Protein AF-A0A1Z9TL56-F1 (afdb_monomer_lite)

pLDDT: mean 87.27, std 11.27, range [50.28, 98.38]

Radius of gyration: 21.33 Å; chains: 1; bounding box: 56×50×54 Å

Structure (mmCIF, N/CA/C/O backbone):
data_AF-A0A1Z9TL56-F1
#
_entry.id   AF-A0A1Z9TL56-F1
#
loop_
_atom_site.group_PDB
_atom_site.id
_atom_site.type_symbol
_atom_site.label_atom_id
_atom_site.label_alt_id
_atom_site.label_comp_id
_atom_site.label_asym_id
_atom_site.label_entity_id
_atom_site.label_seq_id
_atom_site.pdbx_PDB_ins_code
_atom_site.Cartn_x
_atom_site.Cartn_y
_atom_site.Cartn_z
_atom_site.occupancy
_atom_site.B_iso_or_equiv
_atom_site.auth_seq_id
_atom_site.auth_comp_id
_atom_site.auth_asym_id
_atom_site.auth_atom_id
_atom_site.pdbx_PDB_model_num
ATOM 1 N N . MET A 1 1 ? 6.020 20.387 0.290 1.00 66.25 1 MET A N 1
ATOM 2 C CA . MET A 1 1 ? 5.384 20.433 1.620 1.00 66.25 1 MET A CA 1
ATOM 3 C C . MET A 1 1 ? 4.973 19.018 2.002 1.00 66.25 1 MET A C 1
ATOM 5 O O . MET A 1 1 ? 4.650 18.240 1.112 1.00 66.25 1 MET A O 1
ATOM 9 N N . GLU A 1 2 ? 5.083 18.668 3.275 1.00 82.44 2 GLU A N 1
ATOM 10 C CA . GLU A 1 2 ? 4.638 17.404 3.881 1.00 82.44 2 GLU A CA 1
ATOM 11 C C . GLU A 1 2 ? 3.718 17.779 5.049 1.00 82.44 2 GLU A C 1
ATOM 13 O O . GLU A 1 2 ? 3.742 18.939 5.458 1.00 82.44 2 GLU A O 1
ATOM 18 N N . LEU A 1 3 ? 2.952 16.824 5.588 1.00 83.31 3 LEU A N 1
ATOM 19 C CA . LEU A 1 3 ? 2.129 17.079 6.775 1.00 83.31 3 LEU A CA 1
ATOM 20 C C . LEU A 1 3 ? 2.963 17.669 7.920 1.00 83.31 3 LEU A C 1
ATOM 22 O O . LEU A 1 3 ? 4.001 17.093 8.264 1.00 83.31 3 LEU A O 1
ATOM 26 N N . GLU A 1 4 ? 2.470 18.747 8.529 1.00 82.25 4 GLU A N 1
ATOM 27 C CA . GLU A 1 4 ? 3.157 19.472 9.607 1.00 82.25 4 GLU A CA 1
ATOM 28 C C . GLU A 1 4 ? 3.378 18.582 10.836 1.00 82.25 4 GLU A C 1
ATOM 30 O O . GLU A 1 4 ? 4.496 18.453 11.335 1.00 82.25 4 GLU A O 1
ATOM 35 N N . ASP A 1 5 ? 2.321 17.898 11.281 1.00 83.06 5 ASP A N 1
ATOM 36 C CA . ASP A 1 5 ? 2.380 16.903 12.349 1.00 83.06 5 ASP A CA 1
ATOM 37 C C . ASP A 1 5 ? 1.577 15.660 11.960 1.00 83.06 5 ASP A C 1
ATOM 39 O O . ASP A 1 5 ? 0.380 15.528 12.234 1.00 83.06 5 ASP A O 1
ATOM 43 N N . LYS A 1 6 ? 2.279 14.692 11.359 1.00 81.19 6 LYS A N 1
ATOM 44 C CA . LYS A 1 6 ? 1.730 13.396 10.922 1.00 81.19 6 LYS A CA 1
ATOM 45 C C . LYS A 1 6 ? 0.982 12.633 12.018 1.00 81.19 6 LYS A C 1
ATOM 47 O O . LYS A 1 6 ? 0.262 11.698 11.682 1.00 81.19 6 LYS A O 1
ATOM 52 N N . LYS A 1 7 ? 1.176 12.974 13.294 1.00 79.62 7 LYS A N 1
ATOM 53 C CA . LYS A 1 7 ? 0.562 12.296 14.441 1.00 79.62 7 LYS A CA 1
ATOM 54 C C . LYS A 1 7 ? -0.710 12.967 14.910 1.00 79.62 7 LYS A C 1
ATOM 56 O O . LYS A 1 7 ? -1.410 12.368 15.705 1.00 79.62 7 LYS A O 1
ATOM 61 N N . LYS A 1 8 ? -0.986 14.185 14.451 1.00 84.88 8 LYS A N 1
ATOM 62 C CA . LYS A 1 8 ? -2.210 14.915 14.785 1.00 84.88 8 LYS A CA 1
ATOM 63 C C . LYS A 1 8 ? -3.120 15.059 13.582 1.00 84.88 8 LYS A C 1
ATOM 65 O O . LYS A 1 8 ? -4.330 14.968 13.721 1.00 84.88 8 LYS A O 1
ATOM 70 N N . THR A 1 9 ? -2.546 15.301 12.406 1.00 89.81 9 THR A N 1
ATOM 71 C CA . THR A 1 9 ? -3.319 15.711 11.227 1.00 89.81 9 THR A CA 1
ATOM 72 C C . THR A 1 9 ? -3.601 14.577 10.254 1.00 89.81 9 THR A C 1
ATOM 74 O O . THR A 1 9 ? -4.402 14.739 9.338 1.00 89.81 9 THR A O 1
ATOM 77 N N . ARG A 1 10 ? -2.987 13.404 10.438 1.00 92.56 10 ARG A N 1
ATOM 78 C CA . ARG A 1 10 ? -3.275 12.239 9.601 1.00 92.56 10 ARG A CA 1
ATOM 79 C C . ARG A 1 10 ? -4.669 11.696 9.906 1.00 92.56 10 ARG A C 1
ATOM 81 O O . ARG A 1 10 ? -5.012 11.485 11.065 1.00 92.56 10 ARG A O 1
ATOM 88 N N . PHE A 1 11 ? -5.405 11.357 8.847 1.00 95.50 11 PHE A N 1
ATOM 89 C CA . PHE A 1 11 ? -6.747 10.769 8.929 1.00 95.50 11 PHE A CA 1
ATOM 90 C C . PHE A 1 11 ? -6.874 9.638 9.964 1.00 95.50 11 PHE A C 1
ATOM 92 O O . PHE A 1 11 ? -7.855 9.598 10.690 1.00 95.50 11 PHE A O 1
ATOM 99 N N . SER A 1 12 ? -5.890 8.740 10.078 1.00 94.56 12 SER A N 1
ATOM 100 C CA . SER A 1 12 ? -5.959 7.592 10.993 1.00 94.56 12 SER A CA 1
ATOM 101 C C . SER A 1 12 ? -5.959 8.020 12.460 1.00 94.56 12 SER A C 1
ATOM 103 O O . SER A 1 12 ? -6.693 7.446 13.266 1.00 94.56 12 SER A O 1
ATOM 105 N N . ASN A 1 13 ? -5.211 9.073 12.792 1.00 94.25 13 ASN A N 1
ATOM 106 C CA . ASN A 1 13 ? -5.218 9.652 14.126 1.00 94.25 13 ASN A CA 1
ATOM 107 C C . ASN A 1 13 ? -6.530 10.393 14.409 1.00 94.25 13 ASN A C 1
ATOM 109 O O . ASN A 1 13 ? -7.120 10.201 15.469 1.00 94.25 13 ASN A O 1
ATOM 113 N N . LEU A 1 14 ? -7.012 11.179 13.438 1.00 96.62 14 LEU A N 1
ATOM 114 C CA . LEU A 1 14 ? -8.285 11.900 13.538 1.00 96.62 14 LEU A CA 1
ATOM 115 C C . LEU A 1 14 ? -9.457 10.939 13.790 1.00 96.62 14 LEU A C 1
ATOM 117 O O . LEU A 1 14 ? -10.242 11.162 14.706 1.00 96.62 14 LEU A O 1
ATOM 121 N N . VAL A 1 15 ? -9.521 9.837 13.034 1.00 96.94 15 VAL A N 1
ATOM 122 C CA . VAL A 1 15 ? -10.522 8.772 13.206 1.00 96.94 15 VAL A CA 1
ATOM 123 C C . VAL A 1 15 ? -10.406 8.137 14.590 1.00 96.94 15 VAL A C 1
ATOM 125 O O . VAL A 1 15 ? -11.400 8.030 15.298 1.00 96.94 15 VAL A O 1
ATOM 128 N N . SER A 1 16 ? -9.198 7.737 15.000 1.00 95.38 16 SER A N 1
ATOM 129 C CA . SER A 1 16 ? -8.992 7.069 16.295 1.00 95.38 16 SER A CA 1
ATOM 130 C C . SER A 1 16 ? -9.409 7.967 17.463 1.00 95.38 16 SER A C 1
ATOM 132 O O . SER A 1 16 ? -10.078 7.509 18.387 1.00 95.38 16 SER A O 1
ATOM 134 N N . LYS A 1 17 ? -9.084 9.266 17.384 1.00 95.38 17 LYS A N 1
ATOM 135 C CA . LYS A 1 17 ? -9.473 10.271 18.376 1.00 95.38 17 LYS A CA 1
ATOM 136 C C . LYS A 1 17 ? -10.990 10.450 18.458 1.00 95.38 17 LYS A C 1
ATOM 138 O O . LYS A 1 17 ? -11.515 10.453 19.564 1.00 95.38 17 LYS A O 1
ATOM 143 N N . GLU A 1 18 ? -11.672 10.596 17.321 1.00 96.75 18 GLU A N 1
ATOM 144 C CA . GLU A 1 18 ? -13.137 10.737 17.269 1.00 96.75 18 GLU A CA 1
ATOM 145 C C . GLU A 1 18 ? -13.841 9.509 17.859 1.00 96.75 18 GLU A C 1
ATOM 147 O O . GLU A 1 18 ? -14.803 9.643 18.607 1.00 96.75 18 GLU A O 1
ATOM 152 N N . MET A 1 19 ? -13.339 8.311 17.554 1.00 96.00 19 MET A N 1
ATOM 153 C CA . MET A 1 19 ? -13.942 7.065 18.027 1.00 96.00 19 MET A CA 1
ATOM 154 C C . MET A 1 19 ? -13.543 6.705 19.468 1.00 96.00 19 MET A C 1
ATOM 156 O O . MET A 1 19 ? -14.071 5.747 20.016 1.00 96.00 19 MET A O 1
ATOM 160 N N . GLY A 1 20 ? -12.611 7.431 20.098 1.00 95.06 20 GLY A N 1
ATOM 161 C CA . GLY A 1 20 ? -12.137 7.121 21.453 1.00 95.06 20 GLY A CA 1
ATOM 162 C C . GLY A 1 20 ? -11.258 5.865 21.548 1.00 95.06 20 GLY A C 1
ATOM 163 O O . GLY A 1 20 ? -11.170 5.261 22.615 1.00 95.06 20 GLY A O 1
ATOM 164 N N . HIS A 1 21 ? -10.591 5.472 20.457 1.00 93.94 21 HIS A N 1
ATOM 165 C CA . HIS A 1 21 ? -9.700 4.307 20.406 1.00 93.94 21 HIS A CA 1
ATOM 166 C C . HIS A 1 21 ? -8.226 4.708 20.254 1.00 93.94 21 HIS A C 1
ATOM 168 O O . HIS A 1 21 ? -7.884 5.786 19.764 1.00 93.94 21 HIS A O 1
ATOM 174 N N . LEU A 1 22 ? -7.327 3.801 20.645 1.00 93.75 22 LEU A N 1
ATOM 175 C CA . LEU A 1 22 ? -5.900 3.936 20.360 1.00 93.75 22 LEU A CA 1
ATOM 176 C C . LEU A 1 22 ? -5.614 3.641 18.883 1.00 93.75 22 LEU A C 1
ATOM 178 O O . LEU A 1 22 ? -6.088 2.654 18.323 1.00 93.75 22 LEU A O 1
ATOM 182 N N . GLU A 1 23 ? -4.782 4.475 18.265 1.00 94.31 23 GLU A N 1
ATOM 183 C CA . GLU A 1 23 ? -4.325 4.269 16.892 1.00 94.31 23 GLU A CA 1
ATOM 184 C C . GLU A 1 23 ? -3.218 3.209 16.852 1.00 94.31 23 GLU A C 1
ATOM 186 O O . GLU A 1 23 ? -2.184 3.378 17.496 1.00 94.31 23 GLU A O 1
ATOM 191 N N . TRP A 1 24 ? -3.371 2.170 16.027 1.00 93.06 24 TRP A N 1
ATOM 192 C CA . TRP A 1 24 ? -2.277 1.281 15.623 1.00 93.06 24 TRP A CA 1
ATOM 193 C C . TRP A 1 24 ? -1.940 1.507 14.146 1.00 93.06 24 TRP A C 1
ATOM 195 O O . TRP A 1 24 ? -2.425 0.814 13.254 1.00 93.06 24 TRP A O 1
ATOM 205 N N . ASN A 1 25 ? -1.081 2.485 13.864 1.00 90.94 25 ASN A N 1
ATOM 206 C CA . ASN A 1 25 ? -0.683 2.792 12.495 1.00 90.94 25 ASN A CA 1
ATOM 207 C C . ASN A 1 25 ? 0.526 1.957 12.038 1.00 90.94 25 ASN A C 1
ATOM 209 O O . ASN A 1 25 ? 1.670 2.248 12.393 1.00 90.94 25 ASN A O 1
ATOM 213 N N . GLU A 1 26 ? 0.270 1.012 11.135 1.00 90.12 26 GLU A N 1
ATOM 214 C CA . GLU A 1 26 ? 1.284 0.337 10.306 1.00 90.12 26 GLU A CA 1
ATOM 215 C C . GLU A 1 26 ? 1.468 1.031 8.940 1.00 90.12 26 GLU A C 1
ATOM 217 O O . GLU A 1 26 ? 2.068 0.479 8.031 1.00 90.12 26 GLU A O 1
ATOM 222 N N . GLY A 1 27 ? 0.953 2.248 8.729 1.00 85.00 27 GLY A N 1
ATOM 223 C CA . GLY A 1 27 ? 1.146 2.968 7.468 1.00 85.00 27 GLY A CA 1
ATOM 224 C C . GLY A 1 27 ? 2.618 3.326 7.213 1.00 85.00 27 GLY A C 1
ATOM 225 O O . GLY A 1 27 ? 3.215 4.074 7.994 1.00 85.00 27 GLY A O 1
ATOM 226 N N . LYS A 1 28 ? 3.175 2.853 6.088 1.00 83.19 28 LYS A N 1
ATOM 227 C CA . LYS A 1 28 ? 4.543 3.137 5.613 1.00 83.19 28 LYS A CA 1
ATOM 228 C C . LYS A 1 28 ? 4.507 3.911 4.294 1.00 83.19 28 LYS A C 1
ATOM 230 O O . LYS A 1 28 ? 3.931 3.450 3.310 1.00 83.19 28 LYS A O 1
ATOM 235 N N . ILE A 1 29 ? 5.172 5.068 4.246 1.00 77.50 29 ILE A N 1
ATOM 236 C CA . ILE A 1 29 ? 5.368 5.808 2.988 1.00 77.50 29 ILE A CA 1
ATOM 237 C C . ILE A 1 29 ? 6.164 4.924 2.031 1.00 77.50 29 ILE A C 1
ATOM 239 O O . ILE A 1 29 ? 7.179 4.345 2.409 1.00 77.50 29 ILE A O 1
ATOM 243 N N . GLY A 1 30 ? 5.691 4.809 0.793 1.00 79.19 30 GLY A N 1
ATOM 244 C CA . GLY A 1 30 ? 6.299 3.907 -0.180 1.00 79.19 30 GLY A CA 1
ATOM 245 C C . GLY A 1 30 ? 5.902 2.437 -0.007 1.00 79.19 30 GLY A C 1
ATOM 246 O O . GLY A 1 30 ? 6.227 1.654 -0.884 1.00 79.19 30 GLY A O 1
ATOM 247 N N . GLY A 1 31 ? 5.162 2.047 1.040 1.00 85.56 31 GLY A N 1
ATOM 248 C CA . GLY A 1 31 ? 4.678 0.671 1.214 1.00 85.56 31 GLY A CA 1
ATOM 249 C C . GLY A 1 31 ? 3.844 0.197 0.018 1.00 85.56 31 GLY A C 1
ATOM 250 O O . GLY A 1 31 ? 3.040 0.963 -0.516 1.00 85.56 31 GLY A O 1
ATOM 251 N N . GLY A 1 32 ? 4.086 -1.034 -0.438 1.00 92.44 32 GLY A N 1
ATOM 252 C CA . GLY A 1 32 ? 3.297 -1.703 -1.477 1.00 92.44 32 GLY A CA 1
ATOM 253 C C . GLY A 1 32 ? 2.144 -2.525 -0.901 1.00 92.44 32 GLY A C 1
ATOM 254 O O . GLY A 1 32 ? 1.966 -2.601 0.312 1.00 92.44 32 GLY A O 1
ATOM 255 N N . ASN A 1 33 ? 1.372 -3.179 -1.765 1.00 95.44 33 ASN A N 1
ATOM 256 C CA . ASN A 1 33 ? 0.270 -4.031 -1.309 1.00 95.44 33 ASN A CA 1
ATOM 257 C C . ASN A 1 33 ? 0.766 -5.326 -0.645 1.00 95.44 33 ASN A C 1
ATOM 259 O O . ASN A 1 33 ? 0.107 -5.812 0.270 1.00 95.44 33 ASN A O 1
ATOM 263 N N . ASP A 1 34 ? 1.952 -5.816 -1.025 1.00 94.62 34 ASP A N 1
ATOM 264 C CA . ASP A 1 34 ? 2.642 -6.928 -0.348 1.00 94.62 34 ASP A CA 1
ATOM 265 C C . ASP A 1 34 ? 2.927 -6.579 1.130 1.00 94.62 34 ASP A C 1
ATOM 267 O O . ASP A 1 34 ? 2.649 -7.366 2.036 1.00 94.62 34 ASP A O 1
ATOM 271 N N . TYR A 1 35 ? 3.381 -5.342 1.384 1.00 95.00 35 TYR A N 1
ATOM 272 C CA . TYR A 1 35 ? 3.604 -4.818 2.736 1.00 95.00 35 TYR A CA 1
ATOM 273 C C . TYR A 1 35 ? 2.317 -4.817 3.553 1.00 95.00 35 TYR A C 1
ATOM 275 O O . TYR A 1 35 ? 2.315 -5.310 4.678 1.00 95.00 35 TYR A O 1
ATOM 283 N N . ILE A 1 36 ? 1.234 -4.270 2.992 1.00 96.25 36 ILE A N 1
ATOM 284 C CA . ILE A 1 36 ? -0.058 -4.155 3.682 1.00 96.25 36 ILE A CA 1
ATOM 285 C C . ILE A 1 36 ? -0.585 -5.543 4.044 1.00 96.25 36 ILE A C 1
ATOM 287 O O . ILE A 1 36 ? -0.970 -5.769 5.189 1.00 96.25 36 ILE A O 1
ATOM 291 N N . GLN A 1 37 ? -0.560 -6.488 3.101 1.00 96.94 37 GLN A N 1
ATOM 292 C CA . GLN A 1 37 ? -0.976 -7.858 3.377 1.00 96.94 37 GLN A CA 1
ATOM 293 C C . GLN A 1 37 ? -0.149 -8.467 4.510 1.00 96.94 37 GLN A C 1
ATOM 295 O O . GLN A 1 37 ? -0.715 -8.951 5.490 1.00 96.94 37 GLN A O 1
ATOM 300 N N . ARG A 1 38 ? 1.182 -8.412 4.407 1.00 95.75 38 ARG A N 1
ATOM 301 C CA . ARG A 1 38 ? 2.088 -9.022 5.382 1.00 95.75 38 ARG A CA 1
ATOM 302 C C . ARG A 1 38 ? 1.943 -8.412 6.773 1.00 95.75 38 ARG A C 1
ATOM 304 O O . ARG A 1 38 ? 1.928 -9.148 7.756 1.00 95.75 38 ARG A O 1
ATOM 311 N N . THR A 1 39 ? 1.859 -7.086 6.895 1.00 94.50 39 THR A N 1
ATOM 312 C CA . THR A 1 39 ? 1.740 -6.440 8.211 1.00 94.50 39 THR A CA 1
ATOM 313 C C . THR A 1 39 ? 0.401 -6.730 8.863 1.00 94.50 39 THR A C 1
ATOM 315 O O . THR A 1 39 ? 0.386 -7.051 10.050 1.00 94.50 39 THR A O 1
ATOM 318 N N . VAL A 1 40 ? -0.697 -6.706 8.103 1.00 95.69 40 VAL A N 1
ATOM 319 C CA . VAL A 1 40 ? -2.018 -7.062 8.631 1.00 95.69 40 VAL A CA 1
ATOM 320 C C . VAL A 1 40 ? -2.053 -8.541 9.024 1.00 95.69 40 VAL A C 1
ATOM 322 O O . VAL A 1 40 ? -2.450 -8.858 10.140 1.00 95.69 40 VAL A O 1
ATOM 325 N N . GLN A 1 41 ? -1.563 -9.453 8.179 1.00 95.75 41 GLN A N 1
ATOM 326 C CA . GLN A 1 41 ? -1.478 -10.882 8.513 1.00 95.75 41 GLN A CA 1
ATOM 327 C C . GLN A 1 41 ? -0.665 -11.131 9.782 1.00 95.75 41 GLN A C 1
ATOM 329 O O . GLN A 1 41 ? -1.155 -11.781 10.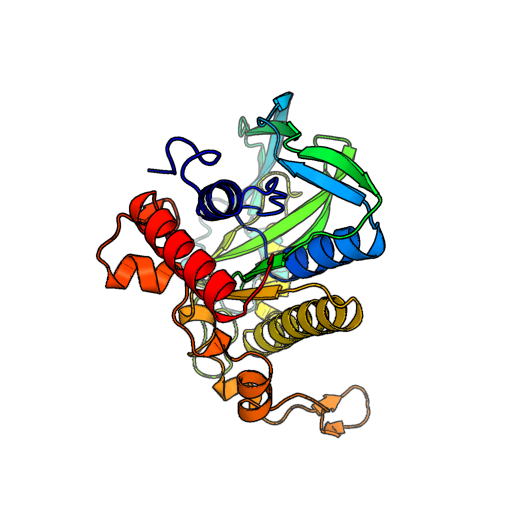704 1.00 95.75 41 GLN A O 1
ATOM 334 N N . ASN A 1 42 ? 0.532 -10.554 9.883 1.00 94.38 42 ASN A N 1
ATOM 335 C CA . ASN A 1 42 ? 1.379 -10.723 11.060 1.00 94.38 42 ASN A CA 1
ATOM 336 C C . ASN A 1 42 ? 0.750 -10.120 12.324 1.00 94.38 42 ASN A C 1
ATOM 338 O O . ASN A 1 42 ? 0.881 -10.701 13.398 1.00 94.38 42 ASN A O 1
ATOM 342 N N . ALA A 1 43 ? 0.049 -8.989 12.208 1.00 92.56 43 ALA A N 1
ATOM 343 C CA . ALA A 1 43 ? -0.687 -8.382 13.313 1.00 92.56 43 ALA A CA 1
ATOM 344 C C . ALA A 1 43 ? -1.811 -9.300 13.825 1.00 92.56 43 ALA A C 1
ATOM 346 O O . ALA A 1 43 ? -1.926 -9.531 15.030 1.00 92.56 43 ALA A O 1
ATOM 347 N N . ILE A 1 44 ? -2.608 -9.866 12.913 1.00 93.94 44 ILE A N 1
ATOM 348 C CA . ILE A 1 44 ? -3.748 -10.725 13.259 1.00 93.94 44 ILE A CA 1
ATOM 349 C C . ILE A 1 44 ? -3.300 -12.092 13.787 1.00 93.94 44 ILE A C 1
ATOM 351 O O . ILE A 1 44 ? -3.812 -12.549 14.812 1.00 93.94 44 ILE A O 1
ATOM 355 N N . ILE A 1 45 ? -2.336 -12.735 13.121 1.00 95.19 45 ILE A N 1
ATOM 356 C CA . ILE A 1 45 ? -1.781 -14.032 13.538 1.00 95.19 45 ILE A CA 1
ATOM 357 C C . ILE A 1 45 ? -1.029 -13.883 14.861 1.00 95.19 45 ILE A C 1
ATOM 359 O O . ILE A 1 45 ? -1.185 -14.710 15.755 1.00 95.19 45 ILE A O 1
ATOM 363 N N . GLY A 1 46 ? -0.245 -12.810 15.002 1.00 94.00 46 GLY A N 1
ATOM 364 C CA . GLY A 1 46 ? 0.539 -12.543 16.203 1.00 94.00 46 GLY A CA 1
ATOM 365 C C . GLY A 1 46 ? -0.308 -12.240 17.437 1.00 94.00 46 GLY A C 1
ATOM 366 O O . GLY A 1 46 ? 0.188 -12.426 18.544 1.00 94.00 46 GLY A O 1
ATOM 367 N N . ARG A 1 47 ? -1.565 -11.797 17.259 1.00 94.44 47 ARG A N 1
ATOM 368 C CA . ARG A 1 47 ? -2.532 -11.494 18.333 1.00 94.44 47 ARG A CA 1
ATOM 369 C C . ARG A 1 47 ? -1.952 -10.572 19.415 1.00 94.44 47 ARG A C 1
ATOM 371 O O . ARG A 1 47 ? -2.218 -10.738 20.601 1.00 94.44 47 ARG A O 1
ATOM 378 N N . LYS A 1 48 ? -1.155 -9.588 19.002 1.00 93.56 48 LYS A N 1
ATOM 379 C CA . LYS A 1 48 ? -0.550 -8.583 19.883 1.00 93.56 48 LYS A CA 1
ATOM 380 C C . LYS A 1 48 ? -0.985 -7.212 19.420 1.00 93.56 48 LYS A C 1
ATOM 382 O O . LYS A 1 48 ? -0.667 -6.835 18.297 1.00 93.56 48 LYS A O 1
ATOM 387 N N . ARG A 1 49 ? -1.691 -6.475 20.272 1.00 92.75 49 ARG A N 1
ATOM 388 C CA . ARG A 1 49 ? -2.081 -5.092 20.003 1.00 92.75 49 ARG A CA 1
ATOM 389 C C . ARG A 1 49 ? -0.929 -4.163 20.321 1.00 92.75 49 ARG A C 1
ATOM 391 O O . ARG A 1 49 ? -0.212 -4.327 21.311 1.00 92.75 49 ARG A O 1
ATOM 398 N N . TYR A 1 50 ? -0.792 -3.160 19.476 1.00 93.31 50 TYR A N 1
ATOM 399 C CA . TYR A 1 50 ? 0.129 -2.061 19.671 1.00 93.31 50 TYR A CA 1
ATOM 400 C C . TYR A 1 50 ? -0.643 -0.758 19.546 1.00 93.31 50 TYR A C 1
ATOM 402 O O . TYR A 1 50 ? -1.720 -0.725 18.960 1.00 93.31 50 TYR A O 1
ATOM 410 N N . TRP A 1 51 ? -0.061 0.322 20.039 1.00 92.62 51 TRP A N 1
ATOM 411 C CA . TRP A 1 51 ? -0.527 1.668 19.744 1.00 92.62 51 TRP A CA 1
ATOM 412 C C . TRP A 1 51 ? 0.644 2.540 19.304 1.00 92.62 51 TRP A C 1
ATOM 414 O O . TRP A 1 51 ? 1.803 2.278 19.638 1.00 92.62 51 TRP A O 1
ATOM 424 N N . SER A 1 52 ? 0.349 3.558 18.506 1.00 91.00 52 SER A N 1
ATOM 425 C CA . SER A 1 52 ? 1.332 4.425 17.877 1.00 91.00 52 SER A CA 1
ATOM 426 C C . SER A 1 52 ? 1.884 5.458 18.857 1.00 91.00 52 SER A C 1
ATOM 428 O O . SER A 1 52 ? 1.196 6.384 19.278 1.00 91.00 52 SER A O 1
ATOM 430 N N . THR A 1 53 ? 3.174 5.354 19.161 1.00 87.62 53 THR A N 1
ATOM 431 C CA . THR A 1 53 ? 3.911 6.265 20.045 1.00 87.62 53 THR A CA 1
ATOM 432 C C . THR A 1 53 ? 4.639 7.347 19.263 1.00 87.62 53 THR A C 1
ATOM 434 O O . THR A 1 53 ? 4.711 7.315 18.028 1.00 87.62 53 THR A O 1
ATOM 437 N N . THR A 1 54 ? 5.139 8.378 19.959 1.00 84.81 54 THR A N 1
ATOM 438 C CA . THR A 1 54 ? 6.041 9.363 19.344 1.00 84.81 54 THR A CA 1
ATOM 439 C C . THR A 1 54 ? 7.234 8.667 18.734 1.00 84.81 54 THR A C 1
ATOM 441 O O . THR A 1 54 ? 7.774 7.725 19.301 1.00 84.81 54 THR A O 1
ATOM 444 N N . LEU A 1 55 ? 7.567 9.095 17.523 1.00 83.25 55 LEU A N 1
ATOM 445 C CA . LEU A 1 55 ? 8.587 8.466 16.725 1.00 83.25 55 LEU A CA 1
ATOM 446 C C . LEU A 1 55 ? 9.932 8.762 17.394 1.00 83.25 55 LEU A C 1
ATOM 448 O O . LEU A 1 55 ? 10.452 9.873 17.315 1.00 83.25 55 LEU A O 1
ATOM 452 N N . ALA A 1 56 ? 10.420 7.783 18.147 1.00 83.31 56 ALA A N 1
ATOM 453 C CA . ALA A 1 56 ? 11.622 7.890 18.946 1.00 83.31 56 ALA A CA 1
ATOM 454 C C . ALA A 1 56 ? 12.805 7.458 18.089 1.00 83.31 56 ALA A C 1
ATOM 456 O O . ALA A 1 56 ? 12.840 6.341 17.568 1.00 83.31 56 ALA A O 1
ATOM 457 N N . ASN A 1 57 ? 13.763 8.367 17.925 1.00 84.44 57 ASN A N 1
ATOM 458 C CA . ASN A 1 57 ? 15.015 8.066 17.255 1.00 84.44 57 ASN A CA 1
ATOM 459 C C . ASN A 1 57 ? 15.860 7.158 18.158 1.00 84.44 57 ASN A C 1
ATOM 461 O O . ASN A 1 57 ? 16.313 7.583 19.216 1.00 84.44 57 ASN A O 1
ATOM 465 N N . VAL A 1 58 ? 16.060 5.918 17.730 1.00 83.75 58 VAL A N 1
ATOM 466 C CA . VAL A 1 58 ? 16.919 4.934 18.397 1.00 83.75 58 VAL A CA 1
ATOM 467 C C . VAL A 1 58 ? 18.390 5.168 18.038 1.00 83.75 58 VAL A C 1
ATOM 469 O O . VAL A 1 58 ? 19.280 4.844 18.816 1.00 83.75 58 VAL A O 1
ATOM 472 N N . GLY A 1 59 ? 18.668 5.764 16.877 1.00 81.12 59 GLY A N 1
ATOM 473 C CA . GLY A 1 59 ? 20.018 6.119 16.462 1.00 81.12 59 GLY A CA 1
ATOM 474 C C . GLY A 1 59 ? 20.101 6.561 15.005 1.00 81.12 59 GLY A C 1
ATOM 475 O O . GLY A 1 59 ? 19.188 6.349 14.208 1.00 81.12 59 GLY A O 1
ATOM 476 N N . VAL A 1 60 ? 21.239 7.153 14.642 1.00 80.50 60 VAL A N 1
ATOM 477 C CA . VAL A 1 60 ? 21.547 7.546 13.262 1.00 80.50 60 VAL A CA 1
ATOM 478 C C . VAL A 1 60 ? 22.859 6.910 12.839 1.00 80.50 60 VAL A C 1
ATOM 480 O O . VAL A 1 60 ? 23.868 7.066 13.525 1.00 80.50 60 VAL A O 1
ATOM 483 N N . LYS A 1 61 ? 22.880 6.256 11.676 1.00 76.06 61 LYS A N 1
ATOM 484 C CA . LYS A 1 61 ? 24.115 5.741 11.076 1.00 76.06 61 LYS A CA 1
ATOM 485 C C . LYS A 1 61 ? 24.391 6.443 9.753 1.00 76.06 61 LYS A C 1
ATOM 487 O O . LYS A 1 61 ? 23.551 6.453 8.854 1.00 76.06 61 LYS A O 1
ATOM 492 N N . LYS A 1 62 ? 25.571 7.063 9.657 1.00 73.75 62 LYS A N 1
ATOM 493 C CA . LYS A 1 62 ? 26.118 7.578 8.395 1.00 73.75 62 LYS A CA 1
ATOM 494 C C . LYS A 1 62 ? 26.745 6.414 7.639 1.00 73.75 62 LYS A C 1
ATOM 496 O O . LYS A 1 62 ? 27.426 5.591 8.249 1.00 73.75 62 LYS A O 1
ATOM 501 N N . HIS A 1 63 ? 26.530 6.354 6.334 1.00 68.38 63 HIS A N 1
ATOM 502 C CA . HIS A 1 63 ? 27.095 5.300 5.504 1.00 68.38 63 HIS A CA 1
ATOM 503 C C . HIS A 1 63 ? 27.597 5.842 4.165 1.00 68.38 63 HIS A C 1
ATOM 505 O O . HIS A 1 63 ? 27.102 6.858 3.680 1.00 68.38 63 HIS A O 1
ATOM 511 N N . HIS A 1 64 ? 28.586 5.146 3.608 1.00 70.19 64 HIS A N 1
ATOM 512 C CA . HIS A 1 64 ? 29.156 5.362 2.283 1.00 70.19 64 HIS A CA 1
ATOM 513 C C . HIS A 1 64 ? 28.735 4.186 1.412 1.00 70.19 64 HIS A C 1
ATOM 515 O O . HIS A 1 64 ? 28.919 3.050 1.834 1.00 70.19 64 HIS A O 1
ATOM 521 N N . TYR A 1 65 ? 28.199 4.444 0.225 1.00 68.00 65 TYR A N 1
ATOM 522 C CA . TYR A 1 65 ? 27.820 3.393 -0.715 1.00 68.00 65 TYR A CA 1
ATOM 523 C C . TYR A 1 65 ? 28.501 3.642 -2.056 1.00 68.00 65 TYR A C 1
ATOM 525 O O . TYR A 1 65 ? 28.650 4.787 -2.486 1.00 68.00 65 TYR A O 1
ATOM 533 N N . SER A 1 66 ? 28.920 2.569 -2.717 1.00 64.56 66 SER A N 1
ATOM 534 C CA . SER A 1 66 ? 29.367 2.661 -4.103 1.00 64.56 66 SER A CA 1
ATOM 535 C C . SER A 1 66 ? 28.138 2.655 -5.012 1.00 64.56 66 SER A C 1
ATOM 537 O O . SER A 1 66 ? 27.114 2.052 -4.694 1.00 64.56 66 SER A O 1
ATOM 539 N N . THR A 1 67 ? 28.204 3.361 -6.131 1.00 67.56 67 THR A N 1
ATOM 540 C CA . THR A 1 67 ? 27.172 3.314 -7.170 1.00 67.56 67 THR A CA 1
ATOM 541 C C . THR A 1 67 ? 27.850 3.232 -8.530 1.00 67.56 67 THR A C 1
ATOM 543 O O . THR A 1 67 ? 29.075 3.226 -8.633 1.00 67.56 67 THR A O 1
ATOM 546 N N . LYS A 1 68 ? 27.071 3.138 -9.599 1.00 67.69 68 LYS A N 1
ATOM 547 C CA . LYS A 1 68 ? 27.580 3.159 -10.966 1.00 67.69 68 LYS A CA 1
ATOM 548 C C . LYS A 1 68 ? 27.314 4.523 -11.581 1.00 67.69 68 LYS A C 1
ATOM 550 O O . LYS A 1 68 ? 26.263 5.119 -11.359 1.00 67.69 68 LYS A O 1
ATOM 555 N N . LYS A 1 69 ? 28.258 5.016 -12.379 1.00 71.75 69 LYS A N 1
ATOM 556 C CA . LYS A 1 69 ? 27.998 6.112 -13.321 1.00 71.75 69 LYS A CA 1
ATOM 557 C C . LYS A 1 69 ? 28.162 5.585 -14.738 1.00 71.75 69 LYS A C 1
ATOM 559 O O . LYS A 1 69 ? 28.959 4.675 -14.964 1.00 71.75 69 LYS A O 1
ATOM 564 N N . PHE A 1 70 ? 27.414 6.153 -15.679 1.00 68.25 70 PHE A N 1
ATOM 565 C CA . PHE A 1 70 ? 27.684 5.914 -17.092 1.00 68.25 70 PHE A CA 1
ATOM 566 C C . PHE A 1 70 ? 29.132 6.308 -17.394 1.00 68.25 70 PHE A C 1
ATOM 568 O O . PHE A 1 70 ? 29.588 7.366 -16.945 1.00 68.25 70 PHE A O 1
ATOM 575 N N . LYS A 1 71 ? 29.849 5.446 -18.118 1.00 78.19 71 LYS A N 1
ATOM 576 C CA . LYS A 1 71 ? 31.156 5.784 -18.674 1.00 78.19 71 LYS A CA 1
ATOM 577 C C . LYS A 1 71 ? 31.008 7.007 -19.565 1.00 78.19 71 LYS A C 1
ATOM 579 O O . LYS A 1 71 ? 29.968 7.227 -20.191 1.00 78.19 71 LYS A O 1
ATOM 584 N N . GLU A 1 72 ? 32.056 7.811 -19.595 1.00 78.31 72 GLU A N 1
ATOM 585 C CA . GLU A 1 72 ? 32.089 9.018 -20.405 1.00 78.31 72 GLU A CA 1
ATOM 586 C C . GLU A 1 72 ? 31.814 8.682 -21.882 1.00 78.31 72 GLU A C 1
ATOM 588 O O . GLU A 1 72 ? 32.326 7.699 -22.414 1.00 78.31 72 GLU A O 1
ATOM 593 N N . GLY A 1 73 ? 30.929 9.452 -22.522 1.00 77.50 73 GLY A N 1
ATOM 594 C CA . GLY A 1 73 ? 30.506 9.224 -23.910 1.00 77.50 73 GLY A CA 1
ATOM 595 C C . GLY A 1 73 ? 29.344 8.241 -24.106 1.00 77.50 73 GLY A C 1
ATOM 596 O O . GLY A 1 73 ? 28.802 8.176 -25.209 1.00 77.50 73 GLY A O 1
ATOM 597 N N . VAL A 1 74 ? 28.891 7.524 -23.071 1.00 71.31 74 VAL A N 1
ATOM 598 C CA . VAL A 1 74 ? 27.690 6.680 -23.181 1.00 71.31 74 VAL A CA 1
ATOM 599 C C . VAL A 1 74 ? 26.437 7.535 -23.010 1.00 71.31 74 VAL A C 1
ATOM 601 O O . VAL A 1 74 ? 26.172 8.057 -21.929 1.00 71.31 74 VAL A O 1
ATOM 604 N N . ASN A 1 75 ? 25.637 7.655 -24.073 1.00 70.19 75 ASN A N 1
ATOM 605 C CA . ASN A 1 75 ? 24.329 8.302 -24.017 1.00 70.19 75 ASN A CA 1
ATOM 606 C C . ASN A 1 75 ? 23.235 7.262 -23.700 1.00 70.19 75 ASN A C 1
ATOM 608 O O . ASN A 1 75 ? 22.928 6.430 -24.560 1.00 70.19 75 ASN A O 1
ATOM 612 N N . PRO A 1 76 ? 22.584 7.324 -22.522 1.00 62.78 76 PRO A N 1
ATOM 613 C CA . PRO A 1 76 ? 21.544 6.366 -22.135 1.00 62.78 76 PRO A CA 1
ATOM 614 C C . PRO A 1 76 ? 20.360 6.325 -23.110 1.00 62.78 76 PRO A C 1
ATOM 616 O O . PRO A 1 76 ? 19.693 5.301 -23.235 1.00 62.78 76 PRO A O 1
ATOM 619 N N . ASN A 1 77 ? 20.115 7.425 -23.827 1.00 63.16 77 ASN A N 1
ATOM 620 C CA . ASN A 1 77 ? 19.002 7.557 -24.766 1.00 63.16 77 ASN A CA 1
ATOM 621 C C . ASN A 1 77 ? 19.275 6.899 -26.129 1.00 63.16 77 ASN A C 1
ATOM 623 O O . ASN A 1 77 ? 18.364 6.805 -26.946 1.00 63.16 77 ASN A O 1
ATOM 627 N N . GLN A 1 78 ? 20.511 6.462 -26.393 1.00 66.12 78 GLN A N 1
ATOM 628 C CA . GLN A 1 78 ? 20.909 5.812 -27.650 1.00 66.12 78 GLN A CA 1
ATOM 629 C C . GLN A 1 78 ? 20.998 4.282 -27.534 1.00 66.12 78 GLN A C 1
ATOM 631 O O . GLN A 1 78 ? 21.331 3.599 -28.502 1.00 66.12 78 GLN A O 1
ATOM 636 N N . LEU A 1 79 ? 20.698 3.728 -26.359 1.00 63.84 79 LEU A N 1
ATOM 637 C CA . LEU A 1 79 ? 20.796 2.298 -26.094 1.00 63.84 79 LEU A CA 1
ATOM 638 C C . LEU A 1 79 ? 19.658 1.542 -26.797 1.00 63.84 79 LEU A C 1
ATOM 640 O O . LEU A 1 79 ? 18.478 1.821 -26.574 1.00 63.84 79 LEU A O 1
ATOM 644 N N . LYS A 1 80 ? 20.007 0.570 -27.653 1.00 60.09 80 LYS A N 1
ATOM 645 C CA . LYS A 1 80 ? 19.021 -0.246 -28.379 1.00 60.09 80 LYS A CA 1
ATOM 646 C C . LYS A 1 80 ? 18.216 -1.127 -27.407 1.00 60.09 80 LYS A C 1
ATOM 648 O O . LYS A 1 80 ? 18.800 -1.703 -26.482 1.00 60.09 80 LYS A O 1
ATOM 653 N N . PRO A 1 81 ? 16.898 -1.305 -27.622 1.00 50.28 81 PRO A N 1
ATOM 654 C CA . PRO A 1 81 ? 16.094 -2.239 -26.838 1.00 50.28 81 PRO A CA 1
ATOM 655 C C . PRO A 1 81 ? 16.701 -3.652 -26.871 1.00 50.28 81 PRO A C 1
ATOM 657 O O . PRO A 1 81 ? 16.910 -4.205 -27.945 1.00 50.28 81 PRO A O 1
ATOM 660 N N . GLY A 1 82 ? 16.992 -4.226 -25.699 1.00 56.75 82 GLY A N 1
ATOM 661 C CA . GLY A 1 82 ? 17.524 -5.593 -25.557 1.00 56.75 82 GLY A CA 1
ATOM 662 C C . GLY A 1 82 ? 19.035 -5.713 -25.313 1.00 56.75 82 GLY A C 1
ATOM 663 O O . GLY A 1 82 ? 19.469 -6.751 -24.834 1.00 56.75 82 GLY A O 1
ATOM 664 N N . ALA A 1 83 ? 19.823 -4.654 -25.526 1.00 56.88 83 ALA A N 1
ATOM 665 C CA . ALA A 1 83 ? 21.284 -4.686 -25.345 1.00 56.88 83 ALA A CA 1
ATOM 666 C C . ALA A 1 83 ? 21.752 -4.696 -23.868 1.00 56.88 83 ALA A C 1
ATOM 668 O O . ALA A 1 83 ? 22.917 -4.925 -23.561 1.00 56.88 83 ALA A O 1
ATOM 669 N N . TRP A 1 84 ? 20.844 -4.462 -22.918 1.00 55.19 84 TRP A N 1
ATOM 670 C CA . TRP A 1 84 ? 21.205 -4.167 -21.529 1.00 55.19 84 TRP A CA 1
ATOM 671 C C . TRP A 1 84 ? 21.804 -5.340 -20.739 1.00 55.19 84 TRP A C 1
ATOM 673 O O . TRP A 1 84 ? 22.541 -5.090 -19.795 1.00 55.19 84 TRP A O 1
ATOM 683 N N . GLU A 1 85 ? 21.529 -6.598 -21.088 1.00 52.47 85 GLU A N 1
ATOM 684 C CA . GLU A 1 85 ? 22.070 -7.738 -20.323 1.00 52.47 85 GLU A CA 1
ATOM 685 C C . GLU A 1 85 ? 23.544 -8.017 -20.634 1.00 52.47 85 GLU A C 1
ATOM 687 O O . GLU A 1 85 ? 24.289 -8.395 -19.734 1.00 52.47 85 GLU A O 1
ATOM 692 N N . GLN A 1 86 ? 23.978 -7.793 -21.876 1.00 54.72 86 GLN A N 1
ATOM 693 C CA . GLN A 1 86 ? 25.363 -8.038 -22.294 1.00 54.72 86 GLN A CA 1
ATOM 694 C C . GLN A 1 86 ? 26.233 -6.778 -22.191 1.00 54.72 86 GLN A C 1
ATOM 696 O O . GLN A 1 86 ? 27.412 -6.871 -21.851 1.00 54.72 86 GLN A O 1
ATOM 701 N N . ASP A 1 87 ? 25.642 -5.593 -22.376 1.00 59.00 87 ASP A N 1
ATOM 702 C CA . ASP A 1 87 ? 26.411 -4.354 -22.492 1.00 59.00 87 ASP A CA 1
ATOM 703 C C . ASP A 1 87 ? 26.349 -3.457 -21.246 1.00 59.00 87 ASP A C 1
ATOM 705 O O . ASP A 1 87 ? 27.155 -2.533 -21.126 1.00 59.00 87 ASP A O 1
ATOM 709 N N . ALA A 1 88 ? 25.467 -3.716 -20.266 1.00 58.88 88 ALA A N 1
ATOM 710 C CA . ALA A 1 88 ? 25.404 -2.877 -19.060 1.00 58.88 88 ALA A CA 1
ATOM 711 C C . ALA A 1 88 ? 26.754 -2.819 -18.329 1.00 58.88 88 ALA A C 1
ATOM 713 O O . ALA A 1 88 ? 27.183 -1.748 -17.908 1.00 58.88 88 ALA A O 1
ATOM 714 N N . GLN A 1 89 ? 27.488 -3.930 -18.239 1.00 61.97 89 GLN A N 1
ATOM 715 C CA . GLN A 1 89 ? 28.833 -3.917 -17.648 1.00 61.97 89 GLN A CA 1
ATOM 716 C C . GLN A 1 89 ? 29.826 -3.046 -18.439 1.00 61.97 89 GLN A C 1
ATOM 718 O O . GLN A 1 89 ? 30.765 -2.496 -17.866 1.00 61.97 89 GLN A O 1
ATOM 723 N N . GLN A 1 90 ? 29.615 -2.879 -19.746 1.00 68.44 90 GLN A N 1
ATOM 724 C CA . GLN A 1 90 ? 30.454 -2.034 -20.595 1.00 68.44 90 GLN A CA 1
ATOM 725 C C . GLN A 1 90 ? 30.105 -0.552 -20.458 1.00 68.44 90 GLN A C 1
ATOM 727 O O . GLN A 1 90 ? 30.987 0.284 -20.641 1.00 68.44 90 GLN A O 1
ATOM 732 N N . TRP A 1 91 ? 28.862 -0.225 -20.107 1.00 67.44 91 TRP A N 1
ATOM 733 C CA . TRP A 1 91 ? 28.363 1.150 -20.025 1.00 67.44 91 TRP A CA 1
ATOM 734 C C . TRP A 1 91 ? 28.588 1.828 -18.688 1.00 67.44 91 TRP A C 1
ATOM 736 O O . TRP A 1 91 ? 28.502 3.052 -18.616 1.00 67.44 91 TRP A O 1
ATOM 746 N N . PHE A 1 92 ? 28.870 1.061 -17.642 1.00 68.94 92 PHE A N 1
ATOM 747 C CA . PHE A 1 92 ? 29.018 1.585 -16.296 1.00 68.94 92 PHE A CA 1
ATOM 748 C C . PHE A 1 92 ? 30.449 1.438 -15.794 1.00 68.94 92 PHE A C 1
ATOM 750 O O . PHE A 1 92 ? 31.096 0.415 -16.010 1.00 68.94 92 PHE A O 1
ATOM 757 N N . GLU A 1 93 ? 30.935 2.452 -15.088 1.00 73.25 93 GLU A N 1
ATOM 758 C CA . GLU A 1 93 ? 32.115 2.326 -14.239 1.00 73.25 93 GLU A CA 1
ATOM 759 C C . GLU A 1 93 ? 31.727 2.502 -12.767 1.00 73.25 93 GLU A C 1
ATOM 761 O O . GLU A 1 93 ? 30.805 3.279 -12.464 1.00 73.25 93 GLU A O 1
ATOM 766 N N . PRO A 1 94 ? 32.386 1.771 -11.844 1.00 69.69 94 PRO A N 1
ATOM 767 C CA . PRO A 1 94 ? 32.217 2.004 -10.422 1.00 69.69 94 PRO A CA 1
ATOM 768 C C . PRO A 1 94 ? 32.517 3.470 -10.126 1.00 69.69 94 PRO A C 1
ATOM 770 O O . PRO A 1 94 ? 33.559 4.005 -10.503 1.00 69.69 94 PRO A O 1
ATOM 773 N N . LYS A 1 95 ? 31.582 4.132 -9.459 1.00 68.50 95 LYS A N 1
ATOM 774 C CA . LYS A 1 95 ? 31.789 5.451 -8.891 1.00 68.50 95 LYS A CA 1
ATOM 775 C C . LYS A 1 95 ? 31.536 5.335 -7.407 1.00 68.50 95 LYS A C 1
ATOM 777 O O . LYS A 1 95 ? 30.387 5.275 -6.963 1.00 68.50 95 LYS A O 1
ATOM 782 N N . ASP A 1 96 ? 32.611 5.399 -6.639 1.00 64.75 96 ASP A N 1
ATOM 783 C CA . ASP A 1 96 ? 32.487 5.641 -5.215 1.00 64.75 96 ASP A CA 1
ATOM 784 C C . ASP A 1 96 ? 31.895 7.033 -5.031 1.00 64.75 96 ASP A C 1
ATOM 786 O O . ASP A 1 96 ? 32.537 8.063 -5.248 1.00 64.75 96 ASP A O 1
ATOM 790 N N . MET A 1 97 ? 30.610 7.073 -4.695 1.00 60.25 97 MET A N 1
ATOM 791 C CA . MET A 1 97 ? 29.975 8.303 -4.281 1.00 60.25 97 MET A CA 1
ATOM 792 C C . MET A 1 97 ? 29.943 8.349 -2.769 1.00 60.25 97 MET A C 1
ATOM 794 O O . MET A 1 97 ? 29.351 7.511 -2.099 1.00 60.25 97 MET A O 1
ATOM 798 N N . VAL A 1 98 ? 30.481 9.427 -2.210 1.00 53.03 98 VAL A N 1
ATOM 799 C CA . VAL A 1 98 ? 30.213 9.777 -0.817 1.00 53.03 98 VAL A CA 1
ATOM 800 C C . VAL A 1 98 ? 28.828 10.418 -0.744 1.00 53.03 98 VAL A C 1
ATOM 802 O O . VAL A 1 98 ? 28.668 11.620 -0.544 1.00 53.03 98 VAL A O 1
ATOM 805 N N . GLY A 1 99 ? 27.786 9.614 -0.940 1.00 55.03 99 GLY A N 1
ATOM 806 C CA . GLY A 1 99 ? 26.451 10.013 -0.533 1.00 55.03 99 GLY A CA 1
ATOM 807 C C . GLY A 1 99 ? 26.392 9.963 0.989 1.00 55.03 99 GLY A C 1
ATOM 808 O O . GLY A 1 99 ? 26.365 8.878 1.551 1.00 55.03 99 GLY A O 1
ATOM 809 N N . LYS A 1 100 ? 26.359 11.115 1.672 1.00 54.06 100 LYS A N 1
ATOM 810 C CA . LYS A 1 100 ? 26.083 11.169 3.119 1.00 54.06 100 LYS A CA 1
ATOM 811 C C . LYS A 1 100 ? 24.615 10.807 3.352 1.00 54.06 100 LYS A C 1
ATOM 813 O O . LYS A 1 100 ? 23.774 11.686 3.504 1.00 54.06 100 LYS A O 1
ATOM 818 N N . TYR A 1 101 ? 24.292 9.518 3.329 1.00 62.34 101 TYR A N 1
ATOM 819 C CA . TYR A 1 101 ? 22.970 9.042 3.712 1.00 62.34 101 TYR A CA 1
ATOM 820 C C . TYR A 1 101 ? 22.974 8.748 5.212 1.00 62.34 101 TYR A C 1
ATOM 822 O O . TYR A 1 101 ? 23.798 7.976 5.706 1.00 62.34 101 TYR A O 1
ATOM 830 N N . GLN A 1 102 ? 22.089 9.420 5.943 1.00 68.44 102 GLN A N 1
ATOM 831 C CA . GLN A 1 102 ? 21.819 9.143 7.348 1.00 68.44 102 GLN A CA 1
ATOM 832 C C . GLN A 1 102 ? 20.585 8.253 7.421 1.00 68.44 102 GLN A C 1
ATOM 834 O O . GLN A 1 102 ? 19.494 8.684 7.055 1.00 68.44 102 GLN A O 1
ATOM 839 N N . GLN A 1 103 ? 20.757 7.019 7.892 1.00 73.38 103 GLN A N 1
ATOM 840 C CA . GLN A 1 103 ? 19.617 6.182 8.239 1.00 73.38 103 GLN A CA 1
ATOM 841 C C . GLN A 1 103 ? 19.281 6.406 9.706 1.00 73.38 103 GLN A C 1
ATOM 843 O O . GLN A 1 103 ? 20.139 6.231 10.572 1.00 73.38 103 GLN A O 1
ATOM 848 N N . THR A 1 104 ? 18.037 6.791 9.962 1.00 73.50 104 THR A N 1
ATOM 849 C CA . THR A 1 104 ? 17.503 6.966 11.309 1.00 73.50 104 THR A CA 1
ATOM 850 C C . THR A 1 104 ? 16.693 5.733 11.682 1.00 73.50 104 THR A C 1
ATOM 852 O O . THR A 1 104 ? 15.761 5.364 10.967 1.00 73.50 104 THR A O 1
ATOM 855 N N . PHE A 1 105 ? 17.038 5.098 12.796 1.00 77.62 105 PHE A N 1
ATOM 856 C CA . PHE A 1 105 ? 16.284 3.986 13.367 1.00 77.62 105 PHE A CA 1
ATOM 857 C C . PHE A 1 105 ? 15.196 4.549 14.249 1.00 77.62 105 PHE A C 1
ATOM 859 O O . PHE A 1 105 ? 15.456 5.417 15.080 1.00 77.62 105 PHE A O 1
ATOM 866 N N . GLN A 1 106 ? 13.966 4.110 14.035 1.00 78.69 106 GLN A N 1
ATOM 867 C CA . GLN A 1 106 ? 12.821 4.730 14.671 1.00 78.69 106 GLN A CA 1
ATOM 868 C C . GLN A 1 106 ? 11.888 3.660 15.199 1.00 78.69 106 GLN A C 1
ATOM 870 O O . GLN A 1 106 ? 11.548 2.716 14.487 1.00 78.69 106 GLN A O 1
ATOM 875 N N . VAL A 1 107 ? 11.462 3.834 16.444 1.00 82.88 107 VAL A N 1
ATOM 876 C CA . VAL A 1 107 ? 10.342 3.091 17.016 1.00 82.88 107 VAL A CA 1
ATOM 877 C C . VAL A 1 107 ? 9.192 4.060 17.210 1.00 82.88 107 VAL A C 1
ATOM 879 O O . VAL A 1 107 ? 9.371 5.185 17.668 1.00 82.88 107 VAL A O 1
ATOM 882 N N . ASN A 1 108 ? 8.007 3.648 16.788 1.00 84.75 108 ASN A N 1
ATOM 883 C CA . ASN A 1 108 ? 6.809 4.483 16.803 1.00 84.75 108 ASN A CA 1
ATOM 884 C C . ASN A 1 108 ? 5.585 3.698 17.278 1.00 84.75 108 ASN A C 1
ATOM 886 O O . ASN A 1 108 ? 4.455 4.078 16.972 1.00 84.75 108 ASN A O 1
ATOM 890 N N . LYS A 1 109 ? 5.804 2.578 17.968 1.00 90.25 109 LYS A N 1
ATOM 891 C CA . LYS A 1 109 ? 4.739 1.785 18.560 1.00 90.25 109 LYS A CA 1
ATOM 892 C C . LYS A 1 109 ? 5.181 1.133 19.858 1.00 90.25 109 LYS A C 1
ATOM 894 O O . LYS A 1 109 ? 6.356 0.813 20.028 1.00 90.25 109 LYS A O 1
ATOM 899 N N . GLN A 1 110 ? 4.219 0.916 20.740 1.00 92.19 110 GLN A N 1
ATOM 900 C CA . GLN A 1 110 ? 4.394 0.230 22.011 1.00 92.19 110 GLN A CA 1
ATOM 901 C C . GLN A 1 110 ? 3.328 -0.852 22.139 1.00 92.19 110 GLN A C 1
ATOM 903 O O . GLN A 1 110 ? 2.204 -0.682 21.670 1.00 92.19 110 GLN A O 1
ATOM 908 N N . TYR A 1 111 ? 3.712 -1.985 22.722 1.00 94.00 111 TYR A N 1
ATOM 909 C CA . TYR A 1 111 ? 2.786 -3.072 23.016 1.00 94.00 111 TYR A CA 1
ATOM 910 C C . TYR A 1 111 ? 1.722 -2.597 24.012 1.00 94.00 111 TYR A C 1
ATOM 912 O O . TYR A 1 111 ? 2.047 -1.940 25.000 1.00 94.00 111 TYR A O 1
ATOM 920 N N . GLU A 1 112 ? 0.465 -2.919 23.726 1.00 93.38 112 GLU A N 1
ATOM 921 C CA . GLU A 1 112 ? -0.676 -2.634 24.594 1.00 93.38 112 GLU A CA 1
ATOM 922 C C . GLU A 1 112 ? -1.041 -3.890 25.397 1.00 93.38 112 GLU A C 1
ATOM 924 O O . GLU A 1 112 ? -0.877 -3.927 26.614 1.00 93.38 112 GLU A O 1
ATOM 929 N N . LYS A 1 113 ? -1.538 -4.918 24.699 1.00 94.88 113 LYS A N 1
ATOM 930 C CA . LYS A 1 113 ? -2.045 -6.174 25.263 1.00 94.88 113 LYS A CA 1
ATOM 931 C C . LYS A 1 113 ? -2.200 -7.236 24.175 1.00 94.88 113 LYS A C 1
ATOM 933 O O . LYS A 1 113 ? -2.218 -6.915 22.986 1.00 94.88 113 LYS A O 1
ATOM 938 N N . ASP A 1 114 ? -2.395 -8.486 24.570 1.00 96.50 114 ASP A N 1
ATOM 939 C CA . ASP A 1 114 ? -2.773 -9.541 23.637 1.00 96.50 114 ASP A CA 1
ATOM 940 C C . ASP A 1 114 ? -4.224 -9.348 23.181 1.00 96.50 114 ASP A C 1
ATOM 942 O O . ASP A 1 114 ? -5.114 -8.997 23.958 1.00 96.50 114 ASP A O 1
ATOM 946 N N . GLY A 1 115 ? -4.475 -9.571 21.896 1.00 95.00 115 GLY A N 1
ATOM 947 C CA . GLY A 1 115 ? -5.791 -9.407 21.298 1.00 95.00 115 GLY A CA 1
ATOM 948 C C . GLY A 1 115 ? -5.743 -9.033 19.825 1.00 95.00 115 GLY A C 1
ATOM 949 O O . GLY A 1 115 ? -4.680 -8.949 19.207 1.00 95.00 115 GLY A O 1
ATOM 950 N N . TRP A 1 116 ? -6.929 -8.809 19.274 1.00 95.31 116 TRP A N 1
ATOM 951 C CA . TRP A 1 116 ? -7.116 -8.289 17.925 1.00 95.31 116 TRP A CA 1
ATOM 952 C C . TRP A 1 116 ? -7.502 -6.807 17.965 1.00 95.31 116 TRP A C 1
ATOM 954 O O . TRP A 1 116 ? -7.991 -6.331 18.998 1.00 95.31 116 TRP A O 1
ATOM 964 N N . PRO A 1 117 ? -7.240 -6.061 16.879 1.00 94.69 117 PRO A N 1
ATOM 965 C CA . PRO A 1 117 ? -7.770 -4.713 16.727 1.00 94.69 117 PRO A CA 1
ATOM 966 C C . PRO A 1 117 ? -9.302 -4.736 16.683 1.00 94.69 117 PRO A C 1
ATOM 968 O O . PRO A 1 117 ? -9.897 -5.676 16.158 1.00 94.69 117 PRO A O 1
ATOM 971 N N . ASP A 1 118 ? -9.919 -3.675 17.202 1.00 95.12 118 ASP A N 1
ATOM 972 C CA . ASP A 1 118 ? -11.381 -3.527 17.235 1.00 95.12 118 ASP A CA 1
ATOM 973 C C . ASP A 1 118 ? -11.948 -3.174 15.838 1.00 95.12 118 ASP A C 1
ATOM 975 O O . ASP A 1 118 ? -13.095 -3.475 15.521 1.00 95.12 118 ASP A O 1
ATOM 979 N N . LEU A 1 119 ? -11.119 -2.567 14.980 1.00 97.19 119 LEU A N 1
ATOM 980 C CA . LEU A 1 119 ? -11.397 -2.222 13.583 1.00 97.19 119 LEU A CA 1
ATOM 981 C C . LEU A 1 119 ? -10.077 -2.184 12.800 1.00 97.19 119 LEU A C 1
ATOM 983 O O . LEU A 1 119 ? -9.067 -1.688 13.303 1.00 97.19 119 LEU A O 1
ATOM 987 N N . VAL A 1 120 ? -10.091 -2.641 11.546 1.00 97.62 120 VAL A N 1
ATOM 988 C CA . VAL A 1 120 ? -8.969 -2.471 10.611 1.00 97.62 120 VAL A CA 1
ATOM 989 C C . VAL A 1 120 ? -9.364 -1.552 9.460 1.00 97.62 120 VAL A C 1
ATOM 991 O O . VAL A 1 120 ? -10.346 -1.787 8.763 1.00 97.62 120 VAL A O 1
ATOM 994 N N . VAL A 1 121 ? -8.562 -0.515 9.219 1.00 97.75 121 VAL A N 1
ATOM 995 C CA . VAL A 1 121 ? -8.718 0.373 8.061 1.00 97.75 121 VAL A CA 1
ATOM 996 C C . VAL A 1 121 ? -7.532 0.186 7.119 1.00 97.75 121 VAL A C 1
ATOM 998 O O . VAL A 1 121 ? -6.395 0.508 7.463 1.00 97.75 121 VAL A O 1
ATOM 1001 N N . CYS A 1 122 ? -7.791 -0.317 5.914 1.00 97.56 122 CYS A N 1
ATOM 1002 C CA . CYS A 1 122 ? -6.782 -0.536 4.884 1.00 97.56 122 CYS A CA 1
ATOM 1003 C C . CYS A 1 122 ? -6.830 0.568 3.822 1.00 97.56 122 CYS A C 1
ATOM 1005 O O . CYS A 1 122 ? -7.840 0.748 3.146 1.00 97.56 122 CYS A O 1
ATOM 1007 N N . MET A 1 123 ? -5.706 1.256 3.622 1.00 96.81 123 MET A N 1
ATOM 1008 C CA . MET A 1 123 ? -5.484 2.164 2.494 1.00 96.81 123 MET A CA 1
ATOM 1009 C C . MET A 1 123 ? -4.517 1.500 1.510 1.00 96.81 123 MET A C 1
ATOM 1011 O O . MET A 1 123 ? -3.304 1.520 1.718 1.00 96.81 123 MET A O 1
ATOM 1015 N N . TRP A 1 124 ? -5.051 0.880 0.461 1.00 96.56 124 TRP A N 1
ATOM 1016 C CA . TRP A 1 124 ? -4.272 0.142 -0.530 1.00 96.56 124 TRP A CA 1
ATOM 1017 C C . TRP A 1 124 ? -3.461 1.078 -1.424 1.00 96.56 124 TRP A C 1
ATOM 1019 O O . TRP A 1 124 ? -3.946 2.123 -1.856 1.00 96.56 124 TRP A O 1
ATOM 1029 N N . SER A 1 125 ? -2.212 0.709 -1.705 1.00 93.69 1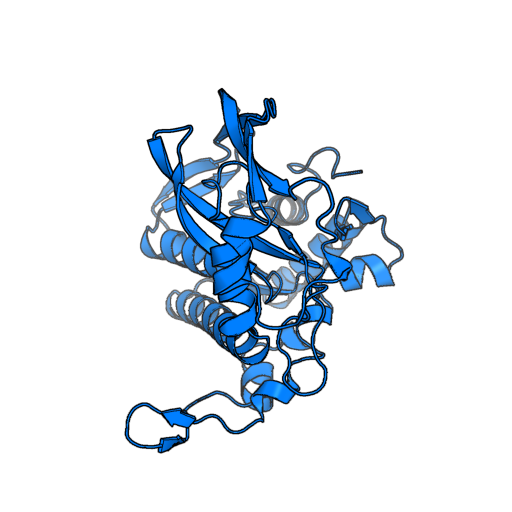25 SER A N 1
ATOM 1030 C CA . SER A 1 125 ? -1.312 1.505 -2.542 1.00 93.69 125 SER A CA 1
ATOM 1031 C C . SER A 1 125 ? -1.543 1.225 -4.027 1.00 93.69 125 SER A C 1
ATOM 1033 O O . SER A 1 125 ? -2.588 0.717 -4.400 1.00 93.69 125 SER A O 1
ATOM 1035 N N . GLY A 1 126 ? -0.592 1.567 -4.887 1.00 92.00 126 GLY A N 1
ATOM 1036 C CA . GLY A 1 126 ? -0.586 1.197 -6.296 1.00 92.00 126 GLY A CA 1
ATOM 1037 C C . GLY A 1 126 ? -0.158 -0.233 -6.566 1.00 92.00 126 GLY A C 1
ATOM 1038 O O . GLY A 1 126 ? 0.564 -0.830 -5.770 1.00 92.00 126 GLY A O 1
ATOM 1039 N N . ILE A 1 127 ? -0.493 -0.735 -7.756 1.00 92.31 127 ILE A N 1
ATOM 1040 C CA . ILE A 1 127 ? -0.013 -2.038 -8.246 1.00 92.31 127 ILE A CA 1
ATOM 1041 C C . ILE A 1 127 ? 1.483 -2.022 -8.625 1.00 92.31 127 ILE A C 1
ATOM 1043 O O . ILE A 1 127 ? 2.074 -3.044 -8.943 1.00 92.31 127 ILE A O 1
ATOM 1047 N N . ASN A 1 128 ? 2.122 -0.853 -8.639 1.00 90.06 128 ASN A N 1
ATOM 1048 C CA . ASN A 1 128 ? 3.439 -0.622 -9.237 1.00 90.06 128 ASN A CA 1
ATOM 1049 C C . ASN A 1 128 ? 4.612 -0.765 -8.246 1.00 90.06 128 ASN A C 1
ATOM 1051 O O . ASN A 1 128 ? 5.645 -0.108 -8.410 1.00 90.06 128 ASN A O 1
ATOM 1055 N N . ARG A 1 129 ? 4.437 -1.574 -7.196 1.00 90.31 129 ARG A N 1
ATOM 1056 C CA . ARG A 1 129 ? 5.389 -1.738 -6.087 1.00 90.31 129 ARG A CA 1
ATOM 1057 C C . ARG A 1 129 ? 5.684 -3.213 -5.833 1.00 90.31 129 ARG A C 1
ATOM 1059 O O . ARG A 1 129 ? 4.837 -4.067 -6.079 1.00 90.31 129 ARG A O 1
ATOM 1066 N N . LEU A 1 130 ? 6.878 -3.475 -5.323 1.00 90.19 130 LEU A N 1
ATOM 1067 C CA . LEU A 1 130 ? 7.388 -4.784 -4.934 1.00 90.19 130 LEU A CA 1
ATOM 1068 C C . LEU A 1 130 ? 8.065 -4.648 -3.570 1.00 90.19 130 LEU A C 1
ATOM 1070 O O . LEU A 1 130 ? 8.881 -3.744 -3.379 1.00 90.19 130 LEU A O 1
ATOM 1074 N N . GLU A 1 131 ? 7.757 -5.549 -2.639 1.00 89.50 131 GLU A N 1
ATOM 1075 C CA . GLU A 1 131 ? 8.596 -5.745 -1.454 1.00 89.50 131 GLU A CA 1
ATOM 1076 C C . GLU A 1 131 ? 9.713 -6.753 -1.714 1.00 89.50 131 GLU A C 1
ATOM 1078 O O . GLU A 1 131 ? 9.532 -7.766 -2.385 1.00 89.50 131 GLU A O 1
ATOM 1083 N N . ASN A 1 132 ? 10.860 -6.503 -1.096 1.00 88.75 132 ASN A N 1
ATOM 1084 C CA . ASN A 1 132 ? 11.964 -7.443 -1.039 1.00 88.75 132 ASN A CA 1
ATOM 1085 C C . ASN A 1 132 ? 12.625 -7.391 0.340 1.00 88.75 132 ASN A C 1
ATOM 1087 O O . ASN A 1 132 ? 12.635 -6.366 1.031 1.00 88.75 132 ASN A O 1
ATOM 1091 N N . LEU A 1 133 ? 13.158 -8.536 0.748 1.00 89.56 133 LEU A N 1
ATOM 1092 C CA . LEU A 1 133 ? 13.873 -8.705 2.000 1.00 89.56 133 LEU A CA 1
ATOM 1093 C C . LEU A 1 133 ? 15.369 -8.711 1.699 1.00 89.56 133 LEU A C 1
ATOM 1095 O O . LEU A 1 133 ? 15.821 -9.461 0.838 1.00 89.56 133 LEU A O 1
ATOM 1099 N N . ARG A 1 134 ? 16.137 -7.885 2.407 1.00 86.50 134 ARG A N 1
ATOM 1100 C CA . ARG A 1 134 ? 17.592 -7.823 2.229 1.00 86.50 134 ARG A CA 1
ATOM 1101 C C . ARG A 1 134 ? 18.320 -7.686 3.552 1.00 86.50 134 ARG A C 1
ATOM 1103 O O . ARG A 1 134 ? 17.774 -7.120 4.502 1.00 86.50 134 ARG A O 1
ATOM 1110 N N . LEU A 1 135 ? 19.568 -8.133 3.584 1.00 84.75 135 LEU A N 1
ATOM 1111 C CA . LEU A 1 135 ? 20.477 -7.832 4.679 1.00 84.75 135 LEU A CA 1
ATOM 1112 C C . LEU A 1 135 ? 20.946 -6.382 4.536 1.00 84.75 135 LEU A C 1
ATOM 1114 O O . LEU A 1 135 ? 21.675 -6.029 3.614 1.00 84.75 135 LEU A O 1
ATOM 1118 N N . SER A 1 136 ? 20.499 -5.516 5.439 1.00 77.50 136 SER A N 1
ATOM 1119 C CA . SER A 1 136 ? 20.927 -4.122 5.474 1.00 77.50 136 SER A CA 1
ATOM 1120 C C . SER A 1 136 ? 22.436 -4.055 5.694 1.00 77.50 136 SER A C 1
ATOM 1122 O O . SER A 1 136 ? 22.951 -4.478 6.730 1.00 77.50 136 SER A O 1
ATOM 1124 N N . GLN A 1 137 ? 23.165 -3.464 4.748 1.00 72.81 137 GLN A N 1
ATOM 1125 C CA . GLN A 1 137 ? 24.608 -3.264 4.895 1.00 72.81 137 GLN A CA 1
ATOM 1126 C C . GLN A 1 137 ? 24.951 -2.312 6.050 1.00 72.81 137 GLN A C 1
ATOM 1128 O O . GLN A 1 137 ? 26.078 -2.337 6.558 1.00 72.81 137 GLN A O 1
ATOM 1133 N N . ILE A 1 138 ? 23.963 -1.519 6.484 1.00 72.31 138 ILE A N 1
ATOM 1134 C CA . ILE A 1 138 ? 24.058 -0.540 7.559 1.00 72.31 138 ILE A CA 1
ATOM 1135 C C . ILE A 1 138 ? 23.851 -1.201 8.922 1.00 72.31 138 ILE A C 1
ATOM 1137 O O . ILE A 1 138 ? 24.726 -1.088 9.780 1.00 72.31 138 ILE A O 1
ATOM 1141 N N . THR A 1 139 ? 22.720 -1.868 9.150 1.00 74.88 139 THR A N 1
ATOM 1142 C CA . THR A 1 139 ? 22.405 -2.465 10.463 1.00 74.88 139 THR A CA 1
ATOM 1143 C C . THR A 1 139 ? 22.983 -3.855 10.640 1.00 74.88 139 THR A C 1
ATOM 1145 O O . THR A 1 139 ? 23.172 -4.270 11.771 1.00 74.88 139 THR A O 1
ATOM 1148 N N . LYS A 1 140 ? 23.327 -4.533 9.537 1.00 81.94 140 LYS A N 1
ATOM 1149 C CA . LYS A 1 140 ? 23.634 -5.969 9.501 1.00 81.94 140 LYS A CA 1
ATOM 1150 C C . LYS A 1 140 ? 22.439 -6.847 9.899 1.00 81.94 140 LYS A C 1
ATOM 1152 O O . LYS A 1 140 ? 22.631 -7.997 10.268 1.00 81.94 140 LYS A O 1
ATOM 1157 N N . ASP A 1 141 ? 21.223 -6.323 9.720 1.00 83.44 141 ASP A N 1
ATOM 1158 C CA . ASP A 1 141 ? 19.963 -7.026 9.977 1.00 83.44 141 ASP A CA 1
ATOM 1159 C C . ASP A 1 141 ? 19.113 -7.155 8.714 1.00 83.44 141 ASP A C 1
ATOM 1161 O O . ASP A 1 141 ? 19.184 -6.329 7.797 1.00 83.44 141 ASP A O 1
ATOM 1165 N N . TRP A 1 142 ? 18.242 -8.160 8.687 1.00 88.56 142 TRP A N 1
ATOM 1166 C CA . TRP A 1 142 ? 17.259 -8.324 7.623 1.00 88.56 142 TRP A CA 1
ATOM 1167 C C . TRP A 1 142 ? 16.184 -7.240 7.692 1.00 88.56 142 TRP A C 1
ATOM 1169 O O . TRP A 1 142 ? 15.570 -7.006 8.731 1.00 88.56 142 TRP A O 1
ATOM 1179 N N . SER A 1 143 ? 15.953 -6.556 6.575 1.00 86.00 143 SER A N 1
ATOM 1180 C CA . SER A 1 143 ? 15.024 -5.433 6.479 1.00 86.00 143 SER A CA 1
ATOM 1181 C C . SER A 1 143 ? 14.171 -5.527 5.222 1.00 86.00 143 SER A C 1
ATOM 1183 O O . SER A 1 143 ? 14.687 -5.709 4.119 1.00 86.00 143 SER A O 1
ATOM 1185 N N . TRP A 1 144 ? 12.861 -5.346 5.395 1.00 88.81 144 TRP A N 1
ATOM 1186 C CA . TRP A 1 144 ? 11.921 -5.204 4.286 1.00 88.81 144 TRP A CA 1
ATOM 1187 C C . TRP A 1 144 ? 12.046 -3.819 3.659 1.00 88.81 144 TRP A C 1
ATOM 1189 O O . TRP A 1 144 ? 11.802 -2.786 4.303 1.00 88.81 144 TRP A O 1
ATOM 1199 N N . VAL A 1 145 ? 12.385 -3.799 2.381 1.00 86.88 145 VAL A N 1
ATOM 1200 C CA . VAL A 1 145 ? 12.482 -2.593 1.566 1.00 86.88 145 VAL A CA 1
ATOM 1201 C C . VAL A 1 145 ? 11.530 -2.695 0.382 1.00 86.88 145 VAL A C 1
ATOM 1203 O O . VAL A 1 145 ? 10.920 -3.734 0.141 1.00 86.88 145 VAL A O 1
ATOM 1206 N N . VAL A 1 146 ? 11.327 -1.565 -0.288 1.00 87.94 146 VAL A N 1
ATOM 1207 C CA . VAL A 1 146 ? 10.416 -1.475 -1.424 1.00 87.94 146 VAL A CA 1
ATOM 1208 C C . VAL A 1 146 ? 11.194 -1.015 -2.643 1.00 87.94 146 VAL A C 1
ATOM 1210 O O . VAL A 1 146 ? 11.974 -0.064 -2.559 1.00 87.94 146 VAL A O 1
ATOM 1213 N N . ALA A 1 147 ? 10.924 -1.666 -3.766 1.00 89.06 147 ALA A N 1
ATOM 1214 C CA . ALA A 1 147 ? 11.179 -1.149 -5.097 1.00 89.06 147 ALA A CA 1
ATOM 1215 C C . ALA A 1 147 ? 9.837 -0.721 -5.706 1.00 89.06 147 ALA A C 1
ATOM 1217 O O . ALA A 1 147 ? 8.836 -1.437 -5.623 1.00 89.06 147 ALA A O 1
ATOM 1218 N N . ALA A 1 148 ? 9.776 0.472 -6.282 1.00 89.75 148 ALA A N 1
ATOM 1219 C CA . ALA A 1 148 ? 8.545 1.010 -6.849 1.00 89.75 148 ALA A CA 1
ATOM 1220 C C . ALA A 1 148 ? 8.837 1.744 -8.145 1.00 89.75 148 ALA A C 1
ATOM 1222 O O . ALA A 1 148 ? 9.858 2.410 -8.257 1.00 89.75 148 ALA A O 1
ATOM 1223 N N . TRP A 1 149 ? 7.924 1.706 -9.109 1.00 89.19 149 TRP A N 1
ATOM 1224 C CA . TRP A 1 149 ? 8.032 2.609 -10.250 1.00 89.19 149 TRP A CA 1
ATOM 1225 C C . TRP A 1 149 ? 7.796 4.053 -9.787 1.00 89.19 149 TRP A C 1
ATOM 1227 O O . TRP A 1 149 ? 6.674 4.408 -9.425 1.00 89.19 149 TRP A O 1
ATOM 1237 N N . GLY A 1 150 ? 8.850 4.874 -9.788 1.00 84.75 150 GLY A N 1
ATOM 1238 C CA . GLY A 1 150 ? 8.752 6.321 -9.581 1.00 84.75 150 GLY A CA 1
ATOM 1239 C C . GLY A 1 150 ? 8.045 6.997 -10.756 1.00 84.75 150 GLY A C 1
ATOM 1240 O O . GLY A 1 150 ? 7.200 7.860 -10.554 1.00 84.75 150 GLY A O 1
ATOM 1241 N N . GLU A 1 151 ? 8.311 6.508 -11.969 1.00 86.94 151 GLU A N 1
ATOM 1242 C CA . GLU A 1 151 ? 7.511 6.782 -13.162 1.00 86.94 151 GLU A CA 1
ATOM 1243 C C . GLU A 1 151 ? 7.131 5.455 -13.815 1.00 86.94 151 GLU A C 1
ATOM 1245 O O . GLU A 1 151 ? 8.006 4.700 -14.241 1.00 86.94 151 GLU A O 1
ATOM 1250 N N . HIS A 1 152 ? 5.833 5.161 -13.893 1.00 89.12 152 HIS A N 1
ATOM 1251 C CA . HIS A 1 152 ? 5.323 3.919 -14.471 1.00 89.12 152 HIS A CA 1
ATOM 1252 C C . HIS A 1 152 ? 4.612 4.209 -15.791 1.00 89.12 152 HIS A C 1
ATOM 1254 O O . HIS A 1 152 ? 3.447 4.602 -15.806 1.00 89.12 152 HIS A O 1
ATOM 1260 N N . LYS A 1 153 ? 5.323 4.042 -16.906 1.00 88.56 153 LYS A N 1
ATOM 1261 C CA . LYS A 1 153 ? 4.779 4.266 -18.250 1.00 88.56 153 LYS A CA 1
ATOM 1262 C C . LYS A 1 153 ? 4.573 2.916 -18.914 1.00 88.56 153 LYS A C 1
ATOM 1264 O O . LYS A 1 153 ? 5.515 2.135 -18.977 1.00 88.56 153 LYS A O 1
ATOM 1269 N N . LEU A 1 154 ? 3.376 2.647 -19.421 1.00 90.31 154 LEU A N 1
ATOM 1270 C CA . LEU A 1 154 ? 3.012 1.342 -19.977 1.00 90.31 154 LEU A CA 1
ATOM 1271 C C . LEU A 1 154 ? 2.973 1.362 -21.504 1.00 90.31 154 LEU A C 1
ATOM 1273 O O . LEU A 1 154 ? 2.536 2.341 -22.106 1.00 90.31 154 LEU A O 1
ATOM 1277 N N . GLN A 1 155 ? 3.421 0.269 -22.120 1.00 89.81 155 GLN A N 1
ATOM 1278 C CA . GLN A 1 155 ? 3.182 -0.013 -23.535 1.00 89.81 155 GLN A CA 1
ATOM 1279 C C . GLN A 1 155 ? 1.694 -0.324 -23.730 1.00 89.81 155 GLN A C 1
ATOM 1281 O O . GLN A 1 155 ? 1.115 -1.061 -22.929 1.00 89.81 155 GLN A O 1
ATOM 1286 N N . LYS A 1 156 ? 1.066 0.228 -24.773 1.00 88.00 156 LYS A N 1
ATOM 1287 C CA . LYS A 1 156 ? -0.378 0.045 -25.002 1.00 88.00 156 LYS A CA 1
ATOM 1288 C C . LYS A 1 156 ? -0.712 -1.376 -25.448 1.00 88.00 156 LYS A C 1
ATOM 1290 O O . LYS A 1 156 ? -1.806 -1.854 -25.184 1.00 88.00 156 LYS A O 1
ATOM 1295 N N . GLU A 1 157 ? 0.233 -2.036 -26.105 1.00 87.56 157 GLU A N 1
ATOM 1296 C CA . GLU A 1 157 ? 0.033 -3.304 -26.801 1.00 87.56 157 GLU A CA 1
ATOM 1297 C C . GLU A 1 157 ? 0.093 -4.502 -25.848 1.00 87.56 157 GLU A C 1
ATOM 1299 O O . GLU A 1 157 ? -0.595 -5.494 -26.053 1.00 87.56 157 GLU A O 1
ATOM 1304 N N . ASN A 1 158 ? 0.933 -4.432 -24.811 1.00 86.69 158 ASN A N 1
ATOM 1305 C CA . ASN A 1 158 ? 1.203 -5.571 -23.925 1.00 86.69 158 ASN A CA 1
ATOM 1306 C C . ASN A 1 158 ? 1.244 -5.209 -22.429 1.00 86.69 158 ASN A C 1
ATOM 1308 O O . ASN A 1 158 ? 1.531 -6.073 -21.601 1.00 86.69 158 ASN A O 1
ATOM 1312 N N . TYR A 1 159 ? 1.012 -3.939 -22.078 1.00 90.38 159 TYR A N 1
ATOM 1313 C CA . TYR A 1 159 ? 0.980 -3.437 -20.701 1.00 90.38 159 TYR A CA 1
ATOM 1314 C C . TYR A 1 159 ? 2.244 -3.719 -19.870 1.00 90.38 159 TYR A C 1
ATOM 1316 O O . TYR A 1 159 ? 2.202 -3.724 -18.630 1.00 90.38 159 TYR A O 1
ATOM 1324 N N . LYS A 1 160 ? 3.383 -3.928 -20.539 1.00 90.81 160 LYS A N 1
ATOM 1325 C CA . LYS A 1 160 ? 4.709 -3.938 -19.920 1.00 90.81 160 LYS A CA 1
ATOM 1326 C C . LYS A 1 160 ? 5.178 -2.509 -19.673 1.00 90.81 160 LYS A C 1
ATOM 1328 O O . LYS A 1 160 ? 4.776 -1.571 -20.365 1.00 90.81 160 LYS A O 1
ATOM 1333 N N . ALA A 1 161 ? 6.061 -2.348 -18.694 1.00 88.75 161 ALA A N 1
ATOM 1334 C CA . ALA A 1 161 ? 6.728 -1.078 -18.459 1.00 88.75 161 ALA A CA 1
ATOM 1335 C C . ALA A 1 161 ? 7.575 -0.692 -19.686 1.00 88.75 161 ALA A C 1
ATOM 1337 O O . ALA A 1 161 ? 8.353 -1.491 -20.210 1.00 88.75 161 ALA A O 1
ATOM 1338 N N . THR A 1 162 ? 7.431 0.548 -20.147 1.00 86.50 162 THR A N 1
ATOM 1339 C CA . THR A 1 162 ? 8.273 1.123 -21.201 1.00 86.50 162 THR A CA 1
ATOM 1340 C C . THR A 1 162 ? 9.687 1.343 -20.670 1.00 86.50 162 THR A C 1
ATOM 1342 O O . THR A 1 162 ? 9.900 1.464 -19.461 1.00 86.50 162 THR A O 1
ATOM 1345 N N . TYR A 1 163 ? 10.656 1.478 -21.573 1.00 81.56 163 TYR A N 1
ATOM 1346 C CA . TYR A 1 163 ? 12.038 1.813 -21.217 1.00 81.56 163 TYR A CA 1
ATOM 1347 C C . TYR A 1 163 ? 12.166 3.169 -20.493 1.00 81.56 163 TYR A C 1
ATOM 1349 O O . TYR A 1 163 ? 13.081 3.340 -19.693 1.00 81.56 163 TYR A O 1
ATOM 1357 N N . ASN A 1 164 ? 11.213 4.082 -20.714 1.00 82.25 164 ASN A N 1
ATOM 1358 C CA . ASN A 1 164 ? 11.099 5.376 -20.031 1.00 82.25 164 ASN A CA 1
ATOM 1359 C C . ASN A 1 164 ? 10.491 5.274 -18.621 1.00 82.25 164 ASN A C 1
ATOM 1361 O O . ASN A 1 164 ? 10.150 6.299 -18.028 1.00 82.25 164 ASN A O 1
ATOM 1365 N N . SER A 1 165 ? 10.272 4.061 -18.108 1.00 86.00 165 SER A N 1
ATOM 1366 C CA . SER A 1 165 ? 9.859 3.861 -16.720 1.00 86.00 165 SER A CA 1
ATOM 1367 C C . SER A 1 165 ? 11.082 3.934 -15.814 1.00 86.00 165 SER A C 1
ATOM 1369 O O . SER A 1 165 ? 12.114 3.312 -16.091 1.00 86.00 165 SER A O 1
ATOM 1371 N N . HIS A 1 166 ? 10.951 4.672 -14.716 1.00 86.31 166 HIS A N 1
ATOM 1372 C CA . HIS A 1 166 ? 12.031 4.900 -13.765 1.00 86.31 166 HIS A CA 1
ATOM 1373 C C . HIS A 1 166 ? 11.746 4.164 -12.471 1.00 86.31 166 HIS A C 1
ATOM 1375 O O . HIS A 1 166 ? 10.729 4.406 -11.812 1.00 86.31 166 HIS A O 1
ATOM 1381 N N . LEU A 1 167 ? 12.644 3.245 -12.125 1.00 87.06 167 LEU A N 1
ATOM 1382 C CA . LEU A 1 167 ? 12.559 2.522 -10.874 1.00 87.06 167 LEU A CA 1
ATOM 1383 C C . LEU A 1 167 ? 13.080 3.417 -9.749 1.00 87.06 167 LEU A C 1
ATOM 1385 O O . LEU A 1 167 ? 14.136 4.027 -9.849 1.00 87.06 167 LEU A O 1
ATOM 1389 N N . TYR A 1 168 ? 12.316 3.493 -8.673 1.00 86.25 168 TYR A N 1
ATOM 1390 C CA . TYR A 1 168 ? 12.755 4.024 -7.401 1.00 86.25 168 TYR A CA 1
ATOM 1391 C C . TYR A 1 168 ? 13.110 2.849 -6.492 1.00 86.25 168 TYR A C 1
ATOM 1393 O O . TYR A 1 168 ? 12.244 2.046 -6.133 1.00 86.25 168 TYR A O 1
ATOM 1401 N N . ILE A 1 169 ? 14.377 2.781 -6.100 1.00 84.19 169 ILE A N 1
ATOM 1402 C CA . ILE A 1 169 ? 14.868 1.880 -5.060 1.00 84.19 169 ILE A CA 1
ATOM 1403 C C . ILE A 1 169 ? 15.503 2.680 -3.919 1.00 84.19 169 ILE A C 1
ATOM 1405 O O . ILE A 1 169 ? 15.825 3.865 -4.048 1.00 84.19 169 ILE A O 1
ATOM 1409 N N . ASP A 1 170 ? 15.676 2.026 -2.773 1.00 77.31 170 ASP A N 1
ATOM 1410 C CA . ASP A 1 170 ? 16.492 2.557 -1.680 1.00 77.31 170 ASP A CA 1
ATOM 1411 C C . ASP A 1 170 ? 17.951 2.756 -2.154 1.00 77.31 170 ASP A C 1
ATOM 1413 O O . ASP A 1 170 ? 18.424 2.094 -3.069 1.00 77.31 170 ASP A O 1
ATOM 1417 N N . ARG A 1 171 ? 18.698 3.692 -1.564 1.00 70.38 171 ARG A N 1
ATOM 1418 C CA . ARG A 1 171 ? 20.078 3.976 -2.007 1.00 70.38 171 ARG A CA 1
ATOM 1419 C C . ARG A 1 171 ? 21.130 3.036 -1.423 1.00 70.38 171 ARG A C 1
ATOM 1421 O O . ARG A 1 171 ? 22.287 3.132 -1.799 1.00 70.38 171 ARG A O 1
ATOM 1428 N N . GLN A 1 172 ? 20.760 2.167 -0.485 1.00 68.62 172 GLN A N 1
ATOM 1429 C CA . GLN A 1 172 ? 21.701 1.245 0.164 1.00 68.62 172 GLN A CA 1
ATOM 1430 C C . GLN A 1 172 ? 21.812 -0.094 -0.577 1.00 68.62 172 GLN A C 1
ATOM 1432 O O . GLN A 1 172 ? 22.287 -1.067 -0.002 1.00 68.62 172 GLN A O 1
ATOM 1437 N N . TYR A 1 173 ? 21.206 -0.209 -1.757 1.00 73.19 173 TYR A N 1
ATOM 1438 C CA . TYR A 1 173 ? 21.325 -1.418 -2.560 1.00 73.19 173 TYR A CA 1
ATOM 1439 C C . TYR A 1 173 ? 22.765 -1.552 -3.069 1.00 73.19 173 TYR A C 1
ATOM 1441 O O . TYR A 1 173 ? 23.455 -0.554 -3.292 1.00 73.19 173 TYR A O 1
ATOM 1449 N N . GLU A 1 174 ? 23.218 -2.790 -3.213 1.00 72.19 174 GLU A N 1
ATOM 1450 C CA . GLU A 1 174 ? 24.503 -3.123 -3.801 1.00 72.19 174 GLU A CA 1
ATOM 1451 C C . GLU A 1 174 ? 24.587 -2.602 -5.241 1.00 72.19 174 GLU A C 1
ATOM 1453 O O . GLU A 1 174 ? 23.583 -2.588 -5.967 1.00 72.19 174 GLU A O 1
ATOM 1458 N N . PRO A 1 175 ? 25.780 -2.169 -5.690 1.00 69.81 175 PRO A N 1
ATOM 1459 C CA . PRO A 1 175 ? 25.971 -1.744 -7.069 1.00 69.81 175 PRO A CA 1
ATOM 1460 C C . PRO A 1 175 ? 25.485 -2.817 -8.053 1.00 69.81 175 PRO A C 1
ATOM 1462 O O . PRO A 1 175 ? 26.014 -3.924 -8.084 1.00 69.81 175 PRO A O 1
ATOM 1465 N N . GLY A 1 176 ? 24.515 -2.481 -8.907 1.00 71.56 176 GLY A N 1
ATOM 1466 C CA . GLY A 1 176 ? 23.929 -3.422 -9.868 1.00 71.56 176 GLY A CA 1
ATOM 1467 C C . GLY A 1 176 ? 22.552 -3.971 -9.492 1.00 71.56 176 GLY A C 1
ATOM 1468 O O . GLY A 1 176 ? 21.854 -4.479 -10.368 1.00 71.56 176 GLY A O 1
ATOM 1469 N N . GLU A 1 177 ? 22.131 -3.878 -8.226 1.00 79.00 177 GLU A N 1
ATOM 1470 C CA . GLU A 1 177 ? 20.810 -4.376 -7.821 1.00 79.00 177 GLU A CA 1
ATOM 1471 C C . GLU A 1 177 ? 19.673 -3.607 -8.502 1.00 79.00 177 GLU A C 1
ATOM 1473 O O . GLU A 1 177 ? 18.678 -4.221 -8.883 1.00 79.00 177 GLU A O 1
ATOM 1478 N N . GLU A 1 178 ? 19.817 -2.296 -8.724 1.00 81.06 178 GLU A N 1
ATOM 1479 C CA . GLU A 1 178 ? 18.809 -1.502 -9.440 1.00 81.06 178 GLU A CA 1
ATOM 1480 C C . GLU A 1 178 ? 18.497 -2.086 -10.814 1.00 81.06 178 GLU A C 1
ATOM 1482 O O . GLU A 1 178 ? 17.331 -2.214 -11.184 1.00 81.06 178 GLU A O 1
ATOM 1487 N N . GLU A 1 179 ? 19.525 -2.483 -11.559 1.00 77.81 179 GLU A N 1
ATOM 1488 C CA . GLU A 1 179 ? 19.397 -3.059 -12.889 1.00 77.81 179 GLU A CA 1
ATOM 1489 C C . GLU A 1 179 ? 18.720 -4.431 -12.845 1.00 77.81 179 GLU A C 1
ATOM 1491 O O . GLU A 1 179 ? 17.865 -4.708 -13.689 1.00 77.81 179 GLU A O 1
ATOM 1496 N N . PHE A 1 180 ? 19.022 -5.257 -11.837 1.00 84.00 180 PHE A N 1
ATOM 1497 C CA . PHE A 1 180 ? 18.335 -6.533 -11.629 1.00 84.00 180 PHE A CA 1
ATOM 1498 C C . PHE A 1 180 ? 16.854 -6.333 -11.297 1.00 84.00 180 PHE A C 1
ATOM 1500 O O . PHE A 1 180 ? 15.996 -6.939 -11.944 1.00 84.00 180 PHE A O 1
ATOM 1507 N N . TYR A 1 181 ? 16.526 -5.443 -10.352 1.00 87.31 181 TYR A N 1
ATOM 1508 C CA . TYR A 1 181 ? 15.133 -5.140 -10.015 1.00 87.31 181 TYR A CA 1
ATOM 1509 C C . TYR A 1 181 ? 14.399 -4.507 -11.188 1.00 87.31 181 TYR A C 1
ATOM 1511 O O . TYR A 1 181 ? 13.261 -4.878 -11.464 1.00 87.31 181 TYR A O 1
ATOM 1519 N N . ARG A 1 182 ? 15.035 -3.592 -11.923 1.00 84.94 182 ARG A N 1
ATOM 1520 C CA . ARG A 1 182 ? 14.447 -2.975 -13.113 1.00 84.94 182 ARG A CA 1
ATOM 1521 C C . ARG A 1 182 ? 14.182 -4.027 -14.181 1.00 84.94 182 ARG A C 1
ATOM 1523 O O . ARG A 1 182 ? 13.073 -4.079 -14.702 1.00 84.94 182 ARG A O 1
ATOM 1530 N N . GLY A 1 183 ? 15.151 -4.893 -14.467 1.00 85.00 183 GLY A N 1
ATOM 1531 C CA . GLY A 1 183 ? 15.000 -6.004 -15.403 1.00 85.00 183 GLY A CA 1
ATOM 1532 C C . GLY A 1 183 ? 13.846 -6.930 -15.020 1.00 85.00 183 GLY A C 1
ATOM 1533 O O . GLY A 1 183 ? 12.957 -7.181 -15.838 1.00 85.00 183 GLY A O 1
ATOM 1534 N N . TYR A 1 184 ? 13.806 -7.362 -13.757 1.00 88.88 184 TYR A N 1
ATOM 1535 C CA . TYR A 1 184 ? 12.728 -8.185 -13.210 1.00 88.88 184 TYR A CA 1
ATOM 1536 C C . TYR A 1 184 ? 11.369 -7.481 -13.301 1.00 88.88 184 TYR A C 1
ATOM 1538 O O . TYR A 1 184 ? 10.399 -8.053 -13.805 1.00 88.88 184 TYR A O 1
ATOM 1546 N N . MET A 1 185 ? 11.286 -6.216 -12.883 1.00 89.38 185 MET A N 1
ATOM 1547 C CA . MET A 1 185 ? 10.028 -5.478 -12.881 1.00 89.38 185 MET A CA 1
ATOM 1548 C C . MET A 1 185 ? 9.521 -5.168 -14.294 1.00 89.38 185 MET A C 1
ATOM 1550 O O . MET A 1 185 ? 8.316 -5.185 -14.520 1.00 89.38 185 MET A O 1
ATOM 1554 N N . MET A 1 186 ? 10.410 -4.932 -15.263 1.00 85.44 186 MET A N 1
ATOM 1555 C CA . MET A 1 186 ? 10.023 -4.716 -16.662 1.00 85.44 186 MET A CA 1
ATOM 1556 C C . MET A 1 186 ? 9.578 -6.003 -17.359 1.00 85.44 186 MET A C 1
ATOM 1558 O O . MET A 1 186 ? 8.651 -5.969 -18.170 1.00 85.44 186 MET A O 1
ATOM 1562 N N . ARG A 1 187 ? 10.256 -7.127 -17.093 1.00 82.94 187 ARG A N 1
ATOM 1563 C CA . ARG A 1 187 ? 10.030 -8.386 -17.820 1.00 82.94 187 ARG A CA 1
ATOM 1564 C C . ARG A 1 187 ? 8.943 -9.252 -17.197 1.00 82.94 187 ARG A C 1
ATOM 1566 O O . ARG A 1 187 ? 8.155 -9.832 -17.939 1.00 82.94 187 ARG A O 1
ATOM 1573 N N . ILE A 1 188 ? 8.908 -9.324 -15.868 1.00 87.12 188 ILE A N 1
ATOM 1574 C CA . ILE A 1 188 ? 8.050 -10.244 -15.113 1.00 87.12 188 ILE A CA 1
ATOM 1575 C C . ILE A 1 188 ? 6.870 -9.501 -14.481 1.00 87.12 188 ILE A C 1
ATOM 1577 O O . ILE A 1 188 ? 5.719 -9.876 -14.693 1.00 87.12 188 ILE A O 1
ATOM 1581 N N . ARG A 1 189 ? 7.125 -8.400 -13.759 1.00 89.06 189 ARG A N 1
ATOM 1582 C CA . ARG A 1 189 ? 6.085 -7.625 -13.048 1.00 89.06 189 ARG A CA 1
ATOM 1583 C C . ARG A 1 189 ? 5.353 -6.644 -13.973 1.00 89.06 189 ARG A C 1
ATOM 1585 O O . ARG A 1 189 ? 5.318 -5.440 -13.714 1.00 89.06 189 ARG A O 1
ATOM 1592 N N . ASN A 1 190 ? 4.758 -7.149 -15.051 1.00 88.50 190 ASN A N 1
ATOM 1593 C CA . ASN A 1 190 ? 3.884 -6.351 -15.913 1.00 88.50 190 ASN A CA 1
ATOM 1594 C C . ASN A 1 190 ? 2.565 -5.980 -15.196 1.00 88.50 190 ASN A C 1
ATOM 1596 O O . ASN A 1 190 ? 2.269 -6.468 -14.102 1.00 88.50 190 ASN A O 1
ATOM 1600 N N . SER A 1 191 ? 1.759 -5.110 -15.809 1.00 91.31 191 SER A N 1
ATOM 1601 C CA . SER A 1 191 ? 0.510 -4.630 -15.192 1.00 91.31 191 SER A CA 1
ATOM 1602 C C . SER A 1 191 ? -0.496 -5.744 -14.920 1.00 91.31 191 SER A C 1
ATOM 1604 O O . SER A 1 191 ? -1.203 -5.698 -13.920 1.00 91.31 191 SER A O 1
ATOM 1606 N N . HIS A 1 192 ? -0.525 -6.755 -15.785 1.00 91.81 192 HIS A N 1
ATOM 1607 C CA . HIS A 1 192 ? -1.430 -7.891 -15.688 1.00 91.81 192 HIS A CA 1
ATOM 1608 C C . HIS A 1 192 ? -1.131 -8.741 -14.446 1.00 91.81 192 HIS A C 1
ATOM 1610 O O . HIS A 1 192 ? -2.028 -9.022 -13.650 1.00 91.81 192 HIS A O 1
ATOM 1616 N N . TYR A 1 193 ? 0.148 -9.074 -14.244 1.00 93.12 193 TYR A N 1
ATOM 1617 C CA . TYR A 1 193 ? 0.641 -9.771 -13.058 1.00 93.12 193 TYR A CA 1
ATOM 1618 C C . TYR A 1 193 ? 0.408 -8.939 -11.792 1.00 93.12 193 TYR A C 1
ATOM 1620 O O . TYR A 1 193 ? -0.156 -9.416 -10.811 1.00 93.12 193 TYR A O 1
ATOM 1628 N N . ASN A 1 194 ? 0.821 -7.670 -11.817 1.00 93.94 194 ASN A N 1
ATOM 1629 C CA . ASN A 1 194 ? 0.761 -6.794 -10.649 1.00 93.94 194 ASN A CA 1
ATOM 1630 C C . ASN A 1 194 ? -0.668 -6.533 -10.170 1.00 93.94 194 ASN A C 1
ATOM 1632 O O . ASN A 1 194 ? -0.898 -6.447 -8.961 1.00 93.94 194 ASN A O 1
ATOM 1636 N N . LEU A 1 195 ? -1.609 -6.393 -11.108 1.00 95.25 195 LEU A N 1
ATOM 1637 C CA . LEU A 1 195 ? -3.020 -6.240 -10.792 1.00 95.25 195 LEU A CA 1
ATOM 1638 C C . LEU A 1 195 ? -3.536 -7.496 -10.087 1.00 95.25 195 LEU A C 1
ATOM 1640 O O . LEU A 1 195 ? -3.992 -7.384 -8.955 1.00 95.25 195 LEU A O 1
ATOM 1644 N N . ARG A 1 196 ? -3.382 -8.682 -10.691 1.00 95.19 196 ARG A N 1
ATOM 1645 C CA . ARG A 1 196 ? -3.847 -9.952 -10.102 1.00 95.19 196 ARG A CA 1
ATOM 1646 C C . ARG A 1 196 ? -3.241 -10.216 -8.728 1.00 95.19 196 ARG A C 1
ATOM 1648 O O . ARG A 1 196 ? -3.981 -10.474 -7.783 1.00 95.19 196 ARG A O 1
ATOM 1655 N N . LEU A 1 197 ? -1.924 -10.047 -8.583 1.00 95.19 197 LEU A N 1
ATOM 1656 C CA . LEU A 1 197 ? -1.258 -10.192 -7.287 1.00 95.19 197 LEU A CA 1
ATOM 1657 C C . LEU A 1 197 ? -1.834 -9.219 -6.251 1.00 95.19 197 LEU A C 1
ATOM 1659 O O . LEU A 1 197 ? -2.139 -9.606 -5.128 1.00 95.19 197 LEU A O 1
ATOM 1663 N N . THR A 1 198 ? -2.035 -7.957 -6.633 1.00 95.81 198 THR A N 1
ATOM 1664 C CA . THR A 1 198 ? -2.619 -6.960 -5.734 1.00 95.81 198 THR A CA 1
ATOM 1665 C C . THR A 1 198 ? -4.036 -7.334 -5.301 1.00 95.81 198 THR A C 1
ATOM 1667 O O . THR A 1 198 ? -4.350 -7.220 -4.118 1.00 95.81 198 THR A O 1
ATOM 1670 N N . LEU A 1 199 ? -4.890 -7.778 -6.225 1.00 96.94 199 LEU A N 1
ATOM 1671 C CA . LEU A 1 199 ? -6.249 -8.209 -5.890 1.00 96.94 199 LEU A CA 1
ATOM 1672 C C . LEU A 1 199 ? -6.227 -9.438 -4.975 1.00 96.94 199 LEU A C 1
ATOM 1674 O O . LEU A 1 199 ? -6.980 -9.485 -4.004 1.00 96.94 199 LEU A O 1
ATOM 1678 N N . GLY A 1 200 ? -5.307 -10.376 -5.217 1.00 96.88 200 GLY A N 1
ATOM 1679 C CA . GLY A 1 200 ? -5.034 -11.502 -4.325 1.00 96.88 200 GLY A CA 1
ATOM 1680 C C . GLY A 1 200 ? -4.688 -11.046 -2.906 1.00 96.88 200 GLY A C 1
ATOM 1681 O O . GLY A 1 200 ? -5.315 -11.489 -1.945 1.00 96.88 200 GLY A O 1
ATOM 1682 N N . ASN A 1 201 ? -3.774 -10.083 -2.768 1.00 97.62 201 ASN A N 1
ATOM 1683 C CA . ASN A 1 201 ? -3.402 -9.499 -1.477 1.00 97.62 201 ASN A CA 1
ATOM 1684 C C . ASN A 1 201 ? -4.608 -8.839 -0.778 1.00 97.62 201 ASN A C 1
ATOM 1686 O O . ASN A 1 201 ? -4.799 -9.010 0.430 1.00 97.62 201 ASN A O 1
ATOM 1690 N N . MET A 1 202 ? -5.443 -8.113 -1.533 1.00 98.06 202 MET A N 1
ATOM 1691 C CA . MET A 1 202 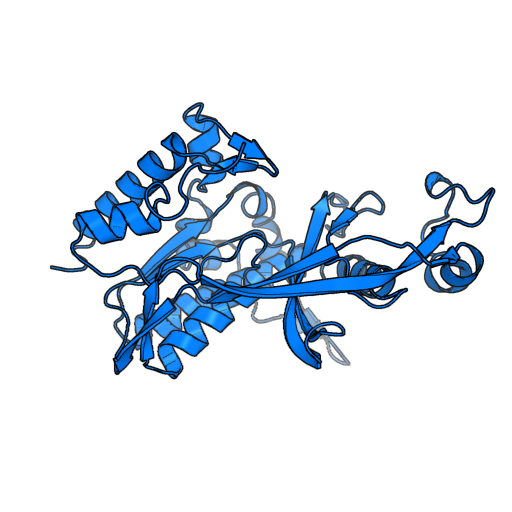? -6.665 -7.483 -1.022 1.00 98.06 202 MET A CA 1
ATOM 1692 C C . MET A 1 202 ? -7.672 -8.510 -0.502 1.00 98.06 202 MET A C 1
ATOM 1694 O O . MET A 1 202 ? -8.154 -8.378 0.626 1.00 98.06 202 MET A O 1
ATOM 1698 N N . MET A 1 203 ? -7.960 -9.547 -1.292 1.00 98.06 203 MET A N 1
ATOM 1699 C CA . MET A 1 203 ? -8.870 -10.628 -0.909 1.00 98.06 203 MET A CA 1
ATOM 1700 C C . MET A 1 203 ? -8.339 -11.416 0.288 1.00 98.06 203 MET A C 1
ATOM 1702 O O . MET A 1 203 ? -9.099 -11.701 1.212 1.00 98.06 203 MET A O 1
ATOM 1706 N N . ALA A 1 204 ? -7.038 -11.718 0.318 1.00 97.94 204 ALA A N 1
ATOM 1707 C CA . ALA A 1 204 ? -6.412 -12.436 1.423 1.00 97.94 204 ALA A CA 1
ATOM 1708 C C . ALA A 1 204 ? -6.601 -11.695 2.754 1.00 97.94 204 ALA A C 1
ATOM 1710 O O . ALA A 1 204 ? -6.986 -12.303 3.754 1.00 97.94 204 ALA A O 1
ATOM 1711 N N . VAL A 1 205 ? -6.391 -10.373 2.770 1.00 98.38 205 VAL A N 1
ATOM 1712 C CA . VAL A 1 205 ? -6.661 -9.552 3.959 1.00 98.38 205 VAL A CA 1
ATOM 1713 C C . VAL A 1 205 ? -8.154 -9.525 4.283 1.00 98.38 205 VAL A C 1
ATOM 1715 O O . VAL A 1 205 ? -8.519 -9.804 5.426 1.00 98.38 205 VAL A O 1
ATOM 1718 N N . LYS A 1 206 ? -9.010 -9.262 3.284 1.00 98.38 206 LYS A N 1
ATOM 1719 C CA . LYS A 1 206 ? -10.469 -9.189 3.450 1.00 98.38 206 LYS A CA 1
ATOM 1720 C C . LYS A 1 206 ? -11.024 -10.440 4.126 1.00 98.38 206 LYS A C 1
ATOM 1722 O O . LYS A 1 206 ? -11.729 -10.359 5.135 1.00 98.38 206 LYS A O 1
ATOM 1727 N N . TYR A 1 207 ? -10.727 -11.610 3.569 1.00 98.25 207 TYR A N 1
ATOM 1728 C CA . TYR A 1 207 ? -11.276 -12.865 4.067 1.00 98.25 207 TYR A CA 1
ATOM 1729 C C . TYR A 1 207 ? -10.637 -13.307 5.376 1.00 98.25 207 TYR A C 1
ATOM 1731 O O . TYR A 1 207 ? -11.345 -13.851 6.219 1.00 98.25 207 TYR A O 1
ATOM 1739 N N . MET A 1 208 ? -9.353 -13.019 5.607 1.00 98.12 208 MET A N 1
ATOM 1740 C CA . MET A 1 208 ? -8.736 -13.284 6.906 1.00 98.12 208 MET A CA 1
ATOM 1741 C C . MET A 1 208 ? -9.420 -12.481 8.021 1.00 98.12 208 MET A C 1
ATOM 1743 O O . MET A 1 208 ? -9.776 -13.053 9.050 1.00 98.12 208 MET A O 1
ATOM 1747 N N . LEU A 1 209 ? -9.634 -11.176 7.825 1.00 98.31 209 LEU A N 1
ATOM 1748 C CA . LEU A 1 209 ? -10.309 -10.323 8.809 1.00 98.31 209 LEU A CA 1
ATOM 1749 C C . LEU A 1 209 ? -11.765 -10.756 9.015 1.00 98.31 209 LEU A C 1
ATOM 1751 O O . LEU A 1 209 ? -12.201 -10.914 10.156 1.00 98.31 209 LEU A O 1
ATOM 1755 N N . LYS A 1 210 ? -12.480 -11.071 7.924 1.00 97.75 210 LYS A N 1
ATOM 1756 C CA . LYS A 1 210 ? -13.852 -11.603 7.975 1.00 97.75 210 LYS A CA 1
ATOM 1757 C C . LYS A 1 210 ? -13.929 -12.913 8.764 1.00 97.75 210 LYS A C 1
ATOM 1759 O O . LYS A 1 210 ? -14.796 -13.052 9.618 1.00 97.75 210 LYS A O 1
ATOM 1764 N N . ALA A 1 211 ? -13.009 -13.849 8.529 1.00 97.56 211 ALA A N 1
ATOM 1765 C CA . ALA A 1 211 ? -12.955 -15.129 9.237 1.00 97.56 211 ALA A CA 1
ATOM 1766 C C . ALA A 1 211 ? -12.663 -14.973 10.739 1.00 97.56 211 ALA A C 1
ATOM 1768 O O . ALA A 1 211 ? -13.013 -15.845 11.531 1.00 97.56 211 ALA A O 1
ATOM 1769 N N . LYS A 1 212 ? -12.025 -13.868 11.144 1.00 96.69 212 LYS A N 1
ATOM 1770 C CA . LYS A 1 212 ? -11.792 -13.520 12.553 1.00 96.69 212 LYS A CA 1
ATOM 1771 C C . LYS A 1 212 ? -12.899 -12.662 13.167 1.00 96.69 212 LYS A C 1
ATOM 1773 O O . LYS A 1 212 ? -12.801 -12.336 14.344 1.00 96.69 212 LYS A O 1
ATOM 1778 N N . GLY A 1 213 ? -13.931 -12.306 12.400 1.00 96.69 213 GLY A N 1
ATOM 1779 C CA . GLY A 1 213 ? -15.001 -11.420 12.860 1.00 96.69 213 GLY A CA 1
ATOM 1780 C C . GLY A 1 213 ? -14.525 -9.994 13.144 1.00 96.69 213 GLY A C 1
ATOM 1781 O O . GLY A 1 213 ? -15.149 -9.301 13.938 1.00 96.69 213 GLY A O 1
ATOM 1782 N N . ILE A 1 214 ? -13.416 -9.563 12.534 1.00 97.50 214 ILE A N 1
ATOM 1783 C CA . ILE A 1 214 ? -12.853 -8.227 12.748 1.00 97.50 214 ILE A CA 1
ATOM 1784 C C . ILE A 1 214 ? -13.495 -7.261 11.740 1.00 97.50 214 ILE A C 1
ATOM 1786 O O . ILE A 1 214 ? -13.376 -7.494 10.530 1.00 97.50 214 ILE A O 1
ATOM 1790 N N . PRO A 1 215 ? -14.153 -6.179 12.200 1.00 98.00 215 PRO A N 1
ATOM 1791 C CA . PRO A 1 215 ? -14.654 -5.125 11.326 1.00 98.00 215 PRO A CA 1
ATOM 1792 C C . PRO A 1 215 ? -13.542 -4.539 10.455 1.00 98.00 215 PRO A C 1
ATOM 1794 O O . PRO A 1 215 ? -12.409 -4.350 10.909 1.00 98.00 215 PRO A O 1
ATOM 1797 N N . GLN A 1 216 ? -13.861 -4.232 9.197 1.00 97.94 216 GLN A N 1
ATOM 1798 C CA . GLN A 1 216 ? -12.869 -3.753 8.239 1.00 97.94 216 GLN A CA 1
ATOM 1799 C C . GLN A 1 216 ? -13.435 -2.743 7.246 1.00 97.94 216 GLN A C 1
ATOM 1801 O O . GLN A 1 216 ? -14.566 -2.872 6.782 1.00 97.94 216 GLN A O 1
ATOM 1806 N N . LEU A 1 217 ? -12.609 -1.761 6.893 1.00 98.38 217 LEU A N 1
ATOM 1807 C CA . LEU A 1 217 ? -12.869 -0.783 5.840 1.00 98.38 217 LEU A CA 1
ATOM 1808 C C . LEU A 1 217 ? -11.672 -0.738 4.892 1.00 98.38 217 LEU A C 1
ATOM 1810 O O . LEU A 1 217 ? -10.523 -0.720 5.336 1.00 98.38 217 LEU A O 1
ATOM 1814 N N . HIS A 1 218 ? -11.932 -0.690 3.589 1.00 98.25 218 HIS A N 1
ATOM 1815 C CA . HIS A 1 218 ? -10.889 -0.675 2.567 1.00 98.25 218 HIS A CA 1
ATOM 1816 C C . HIS A 1 218 ? -11.075 0.496 1.612 1.00 98.25 218 HIS A C 1
ATOM 1818 O O . HIS A 1 218 ? -12.178 0.780 1.153 1.00 98.25 218 HIS A O 1
ATOM 1824 N N . TYR A 1 219 ? -9.959 1.130 1.276 1.00 97.88 219 TYR A N 1
ATOM 1825 C CA . TYR A 1 219 ? -9.892 2.274 0.382 1.00 97.88 219 TYR A CA 1
ATOM 1826 C C . TYR A 1 219 ? -8.684 2.139 -0.536 1.00 97.88 219 TYR A C 1
ATOM 1828 O O . TYR A 1 219 ? -7.718 1.443 -0.217 1.00 97.88 219 TYR A O 1
ATOM 1836 N N . LEU A 1 220 ? -8.719 2.838 -1.665 1.00 96.62 220 LEU A N 1
ATOM 1837 C CA . LEU A 1 220 ? -7.558 2.999 -2.531 1.00 96.62 220 LEU A CA 1
ATOM 1838 C C . LEU A 1 220 ? -6.868 4.325 -2.231 1.00 96.62 220 LEU A C 1
ATOM 1840 O O . LEU A 1 220 ? -7.527 5.340 -2.016 1.00 96.62 220 LEU A O 1
ATOM 1844 N N . PHE A 1 221 ? -5.540 4.353 -2.301 1.00 95.12 221 PHE A N 1
ATOM 1845 C CA . PHE A 1 221 ? -4.806 5.612 -2.287 1.00 95.12 221 PHE A CA 1
ATOM 1846 C C . PHE A 1 221 ? -5.065 6.404 -3.572 1.00 95.12 221 PHE A C 1
ATOM 1848 O O . PHE A 1 221 ? -5.317 7.598 -3.511 1.00 95.12 221 PHE A O 1
ATOM 1855 N N . SER A 1 222 ? -5.069 5.746 -4.732 1.00 93.06 222 SER A N 1
ATOM 1856 C CA . SER A 1 222 ? -5.503 6.332 -6.004 1.00 93.06 222 SER A CA 1
ATOM 1857 C C . SER A 1 222 ? -6.210 5.271 -6.835 1.00 93.06 222 SER A C 1
ATOM 1859 O O . SER A 1 222 ? -5.682 4.175 -7.027 1.00 93.06 222 SER A O 1
ATOM 1861 N N . SER A 1 223 ? -7.392 5.599 -7.350 1.00 92.88 223 SER A N 1
ATOM 1862 C CA . SER A 1 223 ? -8.149 4.723 -8.248 1.00 92.88 223 SER A CA 1
ATOM 1863 C C . SER A 1 223 ? -7.585 4.715 -9.672 1.00 92.88 223 SER A C 1
ATOM 1865 O O 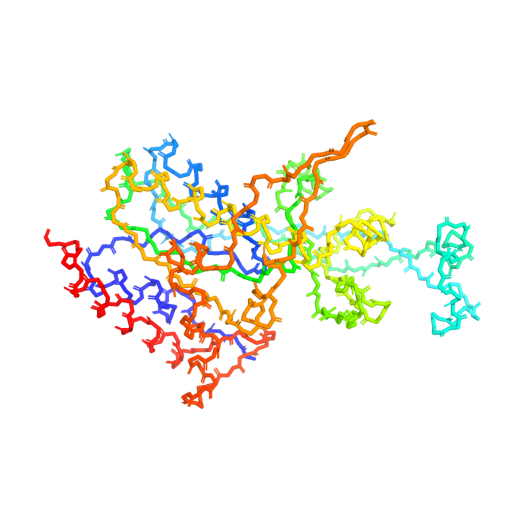. SER A 1 223 ? -7.747 3.729 -10.394 1.00 92.88 223 SER A O 1
ATOM 1867 N N . GLY A 1 224 ? -6.841 5.760 -10.062 1.00 91.06 224 GLY A N 1
ATOM 1868 C CA . GLY A 1 224 ? -6.243 5.901 -11.393 1.00 91.06 224 GLY A CA 1
ATOM 1869 C C . GLY A 1 224 ? -5.203 4.832 -11.743 1.00 91.06 224 GLY A C 1
ATOM 1870 O O . GLY A 1 224 ? -4.896 4.636 -12.914 1.00 91.06 224 GLY A O 1
ATOM 1871 N N . GLN A 1 225 ? -4.687 4.101 -10.754 1.00 88.69 225 GLN A N 1
ATOM 1872 C CA . GLN A 1 225 ? -3.750 2.991 -10.971 1.00 88.69 225 GLN A CA 1
ATOM 1873 C C . GLN A 1 225 ? -4.438 1.628 -11.122 1.00 88.69 225 GLN A C 1
ATOM 1875 O O . GLN A 1 225 ? -3.771 0.648 -11.445 1.00 88.69 225 GLN A O 1
ATOM 1880 N N . TYR A 1 226 ? -5.752 1.571 -10.899 1.00 93.62 226 TYR A N 1
ATOM 1881 C CA . TYR A 1 226 ? -6.553 0.351 -10.963 1.00 93.62 226 TYR A CA 1
ATOM 1882 C C . TYR A 1 226 ? -7.552 0.409 -12.107 1.00 93.62 226 TYR A C 1
ATOM 1884 O O . TYR A 1 226 ? -7.497 -0.422 -13.008 1.00 93.62 226 TYR A O 1
ATOM 1892 N N . LYS A 1 227 ? -8.430 1.421 -12.100 1.00 93.62 227 LYS A N 1
ATOM 1893 C CA . LYS A 1 227 ? -9.560 1.538 -13.032 1.00 93.62 227 LYS A CA 1
ATOM 1894 C C . LYS A 1 227 ? -9.161 1.370 -14.505 1.00 93.62 227 LYS A C 1
ATOM 1896 O O . LYS A 1 227 ? -9.820 0.583 -15.179 1.00 93.62 227 LYS A O 1
ATOM 1901 N N . PRO A 1 228 ? -8.075 1.996 -15.009 1.00 93.00 228 PRO A N 1
ATOM 1902 C CA . PRO A 1 228 ? -7.678 1.851 -16.414 1.00 93.00 228 PRO A CA 1
ATOM 1903 C C . PRO A 1 228 ? -7.151 0.462 -16.797 1.00 93.00 228 PRO A C 1
ATOM 1905 O O . PRO A 1 228 ? -6.860 0.236 -17.966 1.00 93.00 228 PRO A O 1
ATOM 1908 N N . LEU A 1 229 ? -6.948 -0.427 -15.823 1.00 94.94 229 LEU A N 1
ATOM 1909 C CA . LEU A 1 229 ? -6.359 -1.751 -16.006 1.00 94.94 229 LEU A CA 1
ATOM 1910 C C . LEU A 1 229 ? -7.328 -2.883 -15.644 1.00 94.94 229 LEU A C 1
ATOM 1912 O O . LEU A 1 229 ? -6.986 -4.040 -15.856 1.00 94.94 229 LEU A O 1
ATOM 1916 N N . LEU A 1 230 ? -8.525 -2.590 -15.119 1.00 95.88 230 LEU A N 1
ATOM 1917 C CA . LEU A 1 230 ? -9.478 -3.626 -14.696 1.00 95.88 230 LEU A CA 1
ATOM 1918 C C . LEU A 1 230 ? -9.950 -4.521 -15.848 1.00 95.88 230 LEU A C 1
ATOM 1920 O O . LEU A 1 230 ? -10.258 -5.683 -15.614 1.00 95.88 230 LEU A O 1
ATOM 1924 N N . HIS A 1 231 ? -9.958 -4.022 -17.087 1.00 95.00 231 HIS A N 1
ATOM 1925 C CA . HIS A 1 231 ? -10.286 -4.829 -18.271 1.00 95.00 231 HIS A CA 1
ATOM 1926 C C . HIS A 1 231 ? -9.275 -5.955 -18.530 1.00 95.00 231 HIS A C 1
ATOM 1928 O O . HIS A 1 231 ? -9.580 -6.890 -19.258 1.00 95.00 231 HIS A O 1
ATOM 1934 N N . LEU A 1 232 ? -8.076 -5.893 -17.938 1.00 95.06 232 LEU A N 1
ATOM 1935 C CA . LEU A 1 232 ? -7.078 -6.962 -18.037 1.00 95.06 232 LEU A CA 1
ATOM 1936 C C . LEU A 1 232 ? -7.490 -8.240 -17.293 1.00 95.06 232 LEU A C 1
ATOM 1938 O O . LEU A 1 232 ? -6.856 -9.278 -17.477 1.00 95.06 232 LEU A O 1
ATOM 1942 N N . LEU A 1 233 ? -8.490 -8.173 -16.414 1.00 96.19 233 LEU A N 1
ATOM 1943 C CA . LEU A 1 233 ? -8.998 -9.344 -15.696 1.00 96.19 233 LEU A CA 1
ATOM 1944 C C . LEU A 1 233 ? -9.853 -10.238 -16.597 1.00 96.19 233 LEU A C 1
ATOM 1946 O O . LEU A 1 233 ? -9.868 -11.443 -16.399 1.00 96.19 233 LEU A O 1
ATOM 1950 N N . ASP A 1 234 ? -10.469 -9.661 -17.628 1.00 96.12 234 ASP A N 1
ATOM 1951 C CA . ASP A 1 234 ? -11.333 -10.382 -18.569 1.00 96.12 234 ASP A CA 1
ATOM 1952 C C . ASP A 1 234 ? -10.539 -11.031 -19.721 1.00 96.12 234 ASP A C 1
ATOM 1954 O O . ASP A 1 234 ? -11.105 -11.682 -20.598 1.00 96.12 234 ASP A O 1
ATOM 1958 N N . LEU A 1 235 ? -9.214 -10.836 -19.752 1.00 93.88 235 LEU A N 1
ATOM 1959 C CA . LEU A 1 235 ? -8.341 -11.491 -20.721 1.00 93.88 235 LEU A CA 1
ATOM 1960 C C . LEU A 1 235 ? -8.096 -12.950 -20.312 1.00 93.88 235 LEU A C 1
ATOM 1962 O O . LEU A 1 235 ? -7.819 -13.202 -19.136 1.00 93.88 235 LEU A O 1
ATOM 1966 N N . PRO A 1 236 ? -8.119 -13.900 -21.267 1.00 91.62 236 PRO A N 1
ATOM 1967 C CA . PRO A 1 236 ? -7.857 -15.298 -20.970 1.00 91.62 236 PRO A CA 1
ATOM 1968 C C . PRO A 1 236 ? -6.419 -15.479 -20.485 1.00 91.62 236 PRO A C 1
ATOM 1970 O O . PRO A 1 236 ? -5.467 -14.946 -21.065 1.00 91.62 236 PRO A O 1
ATOM 1973 N N . VAL A 1 237 ? -6.269 -16.267 -19.427 1.00 91.62 237 VAL A N 1
ATOM 1974 C CA . VAL A 1 237 ? -4.981 -16.624 -18.835 1.00 91.62 237 VAL A CA 1
ATOM 1975 C C . VAL A 1 237 ? -4.903 -18.131 -18.763 1.00 91.62 237 VAL A C 1
ATOM 1977 O O . VAL A 1 237 ? -5.904 -18.801 -18.519 1.00 91.62 237 VAL A O 1
ATOM 1980 N N . TYR A 1 238 ? -3.705 -18.657 -18.973 1.00 92.56 238 TYR A N 1
ATOM 1981 C CA . TYR A 1 238 ? -3.462 -20.085 -18.981 1.00 92.56 238 TYR A CA 1
ATOM 1982 C C . TYR A 1 238 ? -2.350 -20.411 -18.003 1.00 92.56 238 TYR A C 1
ATOM 1984 O O . TYR A 1 238 ? -1.333 -19.714 -17.949 1.00 92.56 238 TYR A O 1
ATOM 1992 N N . GLU A 1 239 ? -2.538 -21.497 -17.275 1.00 91.06 239 GLU A N 1
ATOM 1993 C CA . GLU A 1 239 ? -1.449 -22.166 -16.587 1.00 91.06 239 GLU A CA 1
ATOM 1994 C C . GLU A 1 239 ? -0.640 -22.934 -17.631 1.00 91.06 239 GLU A C 1
ATOM 1996 O O . GLU A 1 239 ? -1.197 -23.648 -18.471 1.00 91.06 239 GLU A O 1
ATOM 2001 N N . ASN A 1 240 ? 0.678 -22.741 -17.624 1.00 88.69 240 ASN A N 1
ATOM 2002 C CA . ASN A 1 240 ? 1.547 -23.318 -18.638 1.00 88.69 240 ASN A CA 1
ATOM 2003 C C . ASN A 1 240 ? 2.927 -23.671 -18.075 1.00 88.69 240 ASN A C 1
ATOM 2005 O O . ASN A 1 240 ? 3.629 -22.848 -17.489 1.00 88.69 240 ASN A O 1
ATOM 2009 N N . THR A 1 241 ? 3.343 -24.911 -18.311 1.00 82.12 241 THR A N 1
ATOM 2010 C CA . THR A 1 241 ? 4.743 -25.347 -18.190 1.00 82.12 241 THR A CA 1
ATOM 2011 C C . THR A 1 241 ? 5.057 -26.338 -19.307 1.00 82.12 241 THR A C 1
ATOM 2013 O O . THR A 1 241 ? 5.949 -26.086 -20.107 1.00 82.12 241 THR A O 1
ATOM 2016 N N . ASN A 1 242 ? 4.270 -27.418 -19.402 1.00 88.00 242 ASN A N 1
ATOM 2017 C CA . ASN A 1 242 ? 4.326 -28.408 -20.492 1.00 88.00 242 ASN A CA 1
ATOM 2018 C C . ASN A 1 242 ? 2.952 -28.669 -21.138 1.00 88.00 242 ASN A C 1
ATOM 2020 O O . ASN A 1 242 ? 2.885 -29.061 -22.297 1.00 88.00 242 ASN A O 1
ATOM 2024 N N . ASN A 1 243 ? 1.865 -28.440 -20.394 1.00 87.56 243 ASN A N 1
ATOM 2025 C CA . ASN A 1 243 ? 0.483 -28.468 -20.873 1.00 87.56 243 ASN A CA 1
ATOM 2026 C C . ASN A 1 243 ? -0.135 -27.087 -20.639 1.00 87.56 243 ASN A C 1
ATOM 2028 O O . ASN A 1 243 ? 0.301 -26.38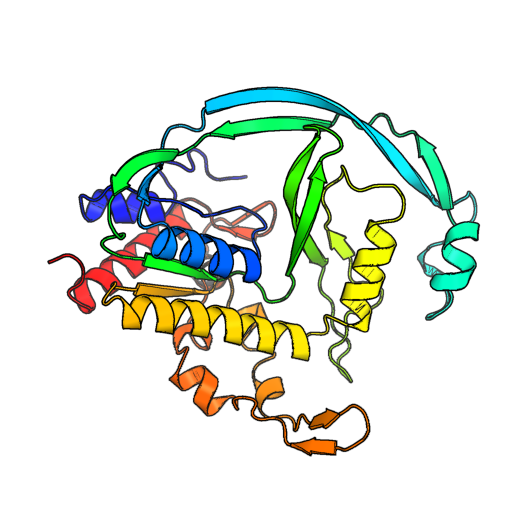3 -19.729 1.00 87.56 243 ASN A O 1
ATOM 2032 N N . TRP A 1 244 ? -1.135 -26.733 -21.444 1.00 93.00 244 TRP A N 1
ATOM 2033 C CA . TRP A 1 244 ? -1.890 -25.487 -21.320 1.00 93.00 244 TRP A CA 1
ATOM 2034 C C . TRP A 1 244 ? -3.305 -25.806 -20.858 1.00 93.00 244 TRP A C 1
ATOM 2036 O O . TRP A 1 244 ? -3.983 -26.624 -21.481 1.00 93.00 244 TRP A O 1
ATOM 2046 N N . TRP A 1 245 ? -3.757 -25.152 -19.796 1.00 93.81 245 TRP A N 1
ATOM 2047 C CA . TRP A 1 245 ? -5.159 -25.170 -19.384 1.00 93.81 245 TRP A CA 1
ATOM 2048 C C . TRP A 1 245 ? -5.569 -23.795 -18.868 1.00 93.81 245 TRP A C 1
ATOM 2050 O O . TRP A 1 245 ? -4.720 -22.975 -18.519 1.00 93.81 245 TRP A O 1
ATOM 2060 N N . GLU A 1 246 ? -6.869 -23.521 -18.877 1.00 93.25 246 GLU A N 1
ATOM 2061 C CA . GLU A 1 246 ? -7.412 -22.243 -18.416 1.00 93.25 246 GLU A CA 1
ATOM 2062 C C . GLU A 1 246 ? -7.090 -22.016 -16.932 1.00 93.25 246 GLU A C 1
ATOM 2064 O O . GLU A 1 246 ? -7.247 -22.909 -16.096 1.00 93.25 246 GLU A O 1
ATOM 2069 N N . SER A 1 247 ? -6.609 -20.815 -16.615 1.00 90.19 247 SER A N 1
ATOM 2070 C CA . SER A 1 247 ? -6.364 -20.372 -15.243 1.00 90.19 247 SER A CA 1
ATOM 2071 C C . SER A 1 247 ? -7.687 -20.137 -14.513 1.00 90.19 247 SER A C 1
ATOM 2073 O O . SER A 1 247 ? -8.647 -19.639 -15.100 1.00 90.19 247 SER A O 1
ATOM 2075 N N . LEU A 1 248 ? -7.720 -20.417 -13.208 1.00 89.88 248 LEU A N 1
ATOM 2076 C CA . LEU A 1 248 ? -8.860 -20.121 -12.326 1.00 89.88 248 LEU A CA 1
ATOM 2077 C C . LEU A 1 248 ? -8.832 -18.666 -11.820 1.00 89.88 248 LEU A C 1
ATOM 2079 O O . LEU A 1 248 ? -9.092 -18.394 -10.646 1.00 89.88 248 LEU A O 1
ATOM 2083 N N . ASP A 1 249 ? -8.465 -17.732 -12.695 1.00 90.62 249 ASP A N 1
ATOM 2084 C CA . ASP A 1 249 ? -8.408 -16.311 -12.366 1.00 90.62 249 ASP A CA 1
ATOM 2085 C C . ASP A 1 249 ? -9.812 -15.711 -12.230 1.00 90.62 249 ASP A C 1
ATOM 2087 O O . ASP A 1 249 ? -10.748 -16.083 -12.936 1.00 90.62 249 ASP A O 1
ATOM 2091 N N . ILE A 1 250 ? -9.950 -14.735 -11.329 1.00 93.62 250 ILE A N 1
ATOM 2092 C CA . ILE A 1 250 ? -11.194 -13.974 -11.196 1.00 93.62 250 ILE A CA 1
ATOM 2093 C C . ILE A 1 250 ? -11.350 -12.994 -12.360 1.00 93.62 250 ILE A C 1
ATOM 2095 O O . ILE A 1 250 ? -10.411 -12.273 -12.715 1.00 93.62 250 ILE A O 1
ATOM 2099 N N . ASP A 1 251 ? -12.559 -12.932 -12.907 1.00 95.69 251 ASP A N 1
ATOM 2100 C CA . ASP A 1 251 ? -12.933 -11.918 -13.887 1.00 95.69 251 ASP A CA 1
ATOM 2101 C C . ASP A 1 251 ? -13.148 -10.545 -13.224 1.00 95.69 251 ASP A C 1
ATOM 2103 O O . ASP A 1 251 ? -13.135 -10.385 -11.993 1.00 95.69 251 ASP A O 1
ATOM 2107 N N . ARG A 1 252 ? -13.341 -9.510 -14.048 1.00 97.00 252 ARG A N 1
ATOM 2108 C CA . ARG A 1 252 ? -13.553 -8.152 -13.544 1.00 97.00 252 ARG A CA 1
ATOM 2109 C C . ARG A 1 252 ? -14.824 -8.035 -12.711 1.00 97.00 252 ARG A C 1
ATOM 2111 O O . ARG A 1 252 ? -14.810 -7.335 -11.696 1.00 97.00 252 ARG A O 1
ATOM 2118 N N . ALA A 1 253 ? -15.919 -8.650 -13.153 1.00 97.38 253 ALA A N 1
ATOM 2119 C CA . ALA A 1 253 ? -17.218 -8.530 -12.497 1.00 97.38 253 ALA A CA 1
ATOM 2120 C C . ALA A 1 253 ? -17.154 -9.073 -11.062 1.00 97.38 253 ALA A C 1
ATOM 2122 O O . ALA A 1 253 ? -17.522 -8.377 -10.114 1.00 97.38 253 ALA A O 1
ATOM 2123 N N . THR A 1 254 ? -16.575 -10.260 -10.902 1.00 97.38 254 THR A N 1
ATOM 2124 C CA . THR A 1 254 ? -16.322 -10.910 -9.616 1.00 97.38 254 THR A CA 1
ATOM 2125 C C . THR A 1 254 ? -15.362 -10.080 -8.770 1.00 97.38 254 THR A C 1
ATOM 2127 O O . THR A 1 254 ? -15.630 -9.843 -7.594 1.00 97.38 254 THR A O 1
ATOM 2130 N N . ALA A 1 255 ? -14.273 -9.566 -9.354 1.00 97.44 255 ALA A N 1
ATOM 2131 C CA . ALA A 1 255 ? -13.321 -8.726 -8.630 1.00 97.44 255 ALA A CA 1
ATOM 2132 C C . ALA A 1 255 ? -13.965 -7.452 -8.063 1.00 97.44 255 ALA A C 1
ATOM 2134 O O . ALA A 1 255 ? -13.702 -7.097 -6.917 1.00 97.44 255 ALA A O 1
ATOM 2135 N N . VAL A 1 256 ? -14.812 -6.766 -8.835 1.00 97.31 256 VAL A N 1
ATOM 2136 C CA . VAL A 1 256 ? -15.527 -5.557 -8.391 1.00 97.31 256 VAL A CA 1
ATOM 2137 C C . VAL A 1 256 ? -16.590 -5.889 -7.348 1.00 97.31 256 VAL A C 1
ATOM 2139 O O . VAL A 1 256 ? -16.713 -5.169 -6.359 1.00 97.31 256 VAL A O 1
ATOM 2142 N N . GLN A 1 257 ? -17.319 -6.992 -7.520 1.00 97.75 257 GLN A N 1
ATOM 2143 C CA . GLN A 1 257 ? -18.275 -7.467 -6.521 1.00 97.75 257 GLN A CA 1
ATOM 2144 C C . GLN A 1 257 ? -17.579 -7.768 -5.186 1.00 97.75 257 GLN A C 1
ATOM 2146 O O . GLN A 1 257 ? -18.066 -7.381 -4.121 1.00 97.75 257 GLN A O 1
ATOM 2151 N N . GLU A 1 258 ? -16.426 -8.436 -5.228 1.00 97.75 258 GLU A N 1
ATOM 2152 C CA . GLU A 1 258 ? -15.666 -8.776 -4.029 1.00 97.75 258 GLU A CA 1
ATOM 2153 C C . GLU A 1 258 ? -14.920 -7.574 -3.441 1.00 97.75 258 GLU A C 1
ATOM 2155 O O . GLU A 1 258 ? -14.779 -7.462 -2.221 1.00 97.75 258 GLU A O 1
ATOM 2160 N N . LEU A 1 259 ? -14.458 -6.647 -4.270 1.00 97.81 259 LEU A N 1
ATOM 2161 C CA . LEU A 1 259 ? -13.641 -5.507 -3.866 1.00 97.81 259 LEU A CA 1
ATOM 2162 C C . LEU A 1 259 ? -14.277 -4.209 -4.394 1.00 97.81 259 LEU A C 1
ATOM 2164 O O . LEU A 1 259 ? -13.691 -3.533 -5.243 1.00 97.81 259 LEU A O 1
ATOM 2168 N N . PRO A 1 260 ? -15.454 -3.798 -3.884 1.00 96.38 260 PRO A N 1
ATOM 2169 C CA . PRO A 1 260 ? -16.215 -2.671 -4.441 1.00 96.38 260 PRO A CA 1
ATOM 2170 C C . PRO A 1 260 ? -15.475 -1.326 -4.364 1.00 96.38 260 PRO A C 1
ATOM 2172 O O . PRO A 1 260 ? -15.771 -0.384 -5.101 1.00 96.38 260 PRO A O 1
ATOM 2175 N N . TRP A 1 261 ? -14.450 -1.220 -3.515 1.00 96.44 261 TRP A N 1
ATOM 2176 C CA . TRP A 1 261 ? -13.576 -0.047 -3.467 1.00 96.44 261 TRP A CA 1
ATOM 2177 C C . TRP A 1 261 ? -12.698 0.126 -4.715 1.00 96.44 261 TRP A C 1
ATOM 2179 O O . TRP A 1 261 ? -12.145 1.209 -4.895 1.00 96.44 261 TRP A O 1
ATOM 2189 N N . LEU A 1 262 ? -12.592 -0.877 -5.597 1.00 96.44 262 LEU A N 1
ATOM 2190 C CA . LEU A 1 262 ? -11.944 -0.734 -6.907 1.00 96.44 262 LEU A CA 1
ATOM 2191 C C . LEU A 1 262 ? -12.635 0.314 -7.789 1.00 96.44 262 LEU A C 1
ATOM 2193 O O . LEU A 1 262 ? -11.980 0.975 -8.598 1.00 96.44 262 LEU A O 1
ATOM 2197 N N . GLU A 1 263 ? -13.941 0.509 -7.603 1.00 93.19 263 GLU A N 1
ATOM 2198 C CA . GLU A 1 263 ? -14.724 1.506 -8.339 1.00 93.19 263 GLU A CA 1
ATOM 2199 C C . GLU A 1 263 ? -14.887 2.829 -7.585 1.00 93.19 263 GLU A C 1
ATOM 2201 O O . GLU A 1 263 ? -15.239 3.853 -8.176 1.00 93.19 263 GLU A O 1
ATOM 2206 N N . SER A 1 264 ? -14.535 2.854 -6.302 1.00 93.69 264 SER A N 1
ATOM 2207 C CA . SER A 1 264 ? -14.558 4.071 -5.494 1.00 93.69 264 SER A CA 1
ATOM 2208 C C . SER A 1 264 ? -13.477 5.070 -5.915 1.00 93.69 264 SER A C 1
ATOM 2210 O O . SER A 1 264 ? -12.465 4.726 -6.527 1.00 93.69 264 SER A O 1
ATOM 2212 N N . GLU A 1 265 ? -13.680 6.340 -5.569 1.00 94.75 265 GLU A N 1
ATOM 2213 C CA . GLU A 1 265 ? -12.604 7.330 -5.605 1.00 94.75 265 GLU A CA 1
ATOM 2214 C C . GLU A 1 265 ? -11.542 6.982 -4.559 1.00 94.75 265 GLU A C 1
ATOM 2216 O O . GLU A 1 265 ? -11.874 6.662 -3.408 1.00 94.75 265 GLU A O 1
ATOM 2221 N N . GLY A 1 266 ? -10.273 7.046 -4.967 1.00 95.19 266 GLY A N 1
ATOM 2222 C CA . GLY A 1 266 ? -9.148 6.909 -4.057 1.00 95.19 266 GLY A CA 1
ATOM 2223 C C . GLY A 1 266 ? -8.861 8.208 -3.309 1.00 95.19 266 GLY A C 1
ATO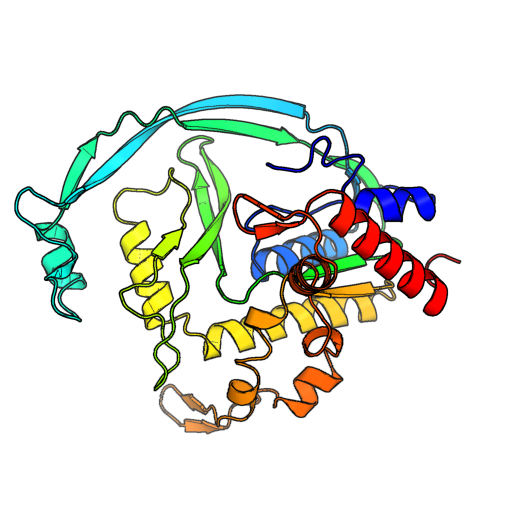M 2224 O O . GLY A 1 266 ? -9.317 9.282 -3.694 1.00 95.19 266 GLY A O 1
ATOM 2225 N N . PHE A 1 267 ? -8.067 8.126 -2.248 1.00 96.00 267 PHE A N 1
ATOM 2226 C CA . PHE A 1 267 ? -7.730 9.267 -1.397 1.00 96.00 267 PHE A CA 1
ATOM 2227 C C . PHE A 1 267 ? -7.125 10.458 -2.171 1.00 96.00 267 PHE A C 1
ATOM 2229 O O . PHE A 1 267 ? -7.533 11.603 -1.979 1.00 96.00 267 PHE A O 1
ATOM 2236 N N . TYR A 1 268 ? -6.195 10.193 -3.088 1.00 94.81 268 TYR A N 1
ATOM 2237 C CA . TYR A 1 268 ? -5.608 11.192 -3.980 1.00 94.81 268 TYR A CA 1
ATOM 2238 C C . TYR A 1 268 ? -6.653 11.836 -4.898 1.00 94.81 268 TYR A C 1
ATOM 2240 O O . TYR A 1 268 ? -6.631 13.047 -5.113 1.00 94.81 268 TYR A O 1
ATOM 2248 N N . ASP A 1 269 ? -7.593 11.039 -5.407 1.00 94.69 269 ASP A N 1
ATOM 2249 C CA . ASP A 1 269 ? -8.628 11.518 -6.322 1.00 94.69 269 ASP A CA 1
ATOM 2250 C C . ASP A 1 269 ? -9.599 12.452 -5.582 1.00 94.69 269 ASP A C 1
ATOM 2252 O O . ASP A 1 269 ? -9.888 13.544 -6.063 1.00 94.69 269 ASP A O 1
ATOM 2256 N N . ILE A 1 270 ? -9.994 12.088 -4.353 1.00 95.69 270 ILE A N 1
ATOM 2257 C CA . ILE A 1 270 ? -10.795 12.938 -3.455 1.00 95.69 270 ILE A CA 1
ATOM 2258 C C . ILE A 1 270 ? -10.081 14.266 -3.194 1.00 95.69 270 ILE A C 1
ATOM 2260 O O . ILE A 1 270 ? -10.699 15.327 -3.282 1.00 95.69 270 ILE A O 1
ATOM 2264 N N . ALA A 1 271 ? -8.780 14.223 -2.887 1.00 96.31 271 ALA A N 1
ATOM 2265 C CA . ALA A 1 271 ? -7.989 15.422 -2.635 1.00 96.31 271 ALA A CA 1
ATOM 2266 C C . ALA A 1 271 ? -7.993 16.355 -3.854 1.00 96.31 271 ALA A C 1
ATOM 2268 O O . ALA A 1 271 ? -8.267 17.549 -3.715 1.00 96.31 271 ALA A O 1
ATOM 2269 N N . LYS A 1 272 ? -7.750 15.805 -5.048 1.00 95.44 272 LYS A N 1
ATOM 2270 C CA . LYS A 1 272 ? -7.734 16.559 -6.304 1.00 95.44 272 LYS A CA 1
ATOM 2271 C C . LYS A 1 272 ? -9.106 17.151 -6.634 1.00 95.44 272 LYS A C 1
ATOM 2273 O O . LYS A 1 272 ? -9.193 18.343 -6.914 1.00 95.44 272 LYS A O 1
ATOM 2278 N N . ASN A 1 273 ? -10.169 16.355 -6.540 1.00 96.12 273 ASN A N 1
ATOM 2279 C CA . ASN A 1 273 ? -11.533 16.780 -6.869 1.00 96.12 273 ASN A CA 1
ATOM 2280 C C . ASN A 1 273 ? -12.058 17.869 -5.918 1.00 96.12 273 ASN A C 1
ATOM 2282 O O . ASN A 1 273 ? -12.872 18.696 -6.316 1.00 96.12 273 ASN A O 1
ATOM 2286 N N . ASN A 1 274 ? -11.537 17.929 -4.687 1.00 97.06 274 ASN A N 1
ATOM 2287 C CA . ASN A 1 274 ? -11.866 18.960 -3.699 1.00 97.06 274 ASN A CA 1
ATOM 2288 C C . ASN A 1 274 ? -10.856 20.122 -3.650 1.00 97.06 274 ASN A C 1
ATOM 2290 O O . ASN A 1 274 ? -10.879 20.917 -2.705 1.00 97.06 274 ASN A O 1
ATOM 2294 N N . ASN A 1 275 ? -9.950 20.221 -4.633 1.00 96.69 275 ASN A N 1
ATOM 2295 C CA . ASN A 1 275 ? -8.892 21.237 -4.696 1.00 96.69 275 ASN A CA 1
ATOM 2296 C C . ASN A 1 275 ? -8.081 21.337 -3.389 1.00 96.69 275 ASN A C 1
ATOM 2298 O O . ASN A 1 275 ? -7.733 22.425 -2.922 1.00 96.69 275 ASN A O 1
ATOM 2302 N N . CYS A 1 276 ? -7.831 20.198 -2.740 1.00 96.31 276 CYS A N 1
ATOM 2303 C CA . CYS A 1 276 ? -7.019 20.153 -1.534 1.00 96.31 276 CYS A CA 1
ATOM 2304 C C . CYS A 1 276 ? -5.533 20.286 -1.891 1.00 96.31 276 CYS A C 1
ATOM 2306 O O . CYS A 1 276 ? -5.106 19.759 -2.919 1.00 96.31 276 CYS A O 1
ATOM 2308 N N . PRO A 1 277 ? -4.720 20.932 -1.038 1.00 94.06 277 PRO A N 1
ATOM 2309 C CA . PRO A 1 277 ? -3.279 20.987 -1.238 1.00 94.06 277 PRO A CA 1
ATOM 2310 C C . PRO A 1 277 ? -2.649 19.588 -1.314 1.00 94.06 277 PRO A C 1
ATOM 2312 O O . PRO A 1 277 ? -2.952 18.705 -0.504 1.00 94.06 277 PRO A O 1
ATOM 2315 N N . ILE A 1 278 ? -1.745 19.410 -2.278 1.00 93.06 278 ILE A N 1
ATOM 2316 C CA . ILE A 1 278 ? -0.983 18.178 -2.496 1.00 93.06 278 ILE A CA 1
ATOM 2317 C C . ILE A 1 278 ? 0.502 18.495 -2.312 1.00 93.06 278 ILE A C 1
ATOM 2319 O O . ILE A 1 278 ? 1.039 19.454 -2.866 1.00 93.06 278 ILE A O 1
ATOM 2323 N N . GLY A 1 279 ? 1.150 17.699 -1.473 1.00 89.88 279 GLY A N 1
ATOM 2324 C CA . GLY A 1 279 ? 2.554 17.795 -1.131 1.00 89.88 279 GLY A CA 1
ATOM 2325 C C . GLY A 1 279 ? 3.480 17.164 -2.166 1.00 89.88 279 GLY A C 1
ATOM 2326 O O . GLY A 1 279 ? 3.108 16.830 -3.289 1.00 89.88 279 GLY A O 1
ATOM 2327 N N . VAL A 1 280 ? 4.738 16.989 -1.765 1.00 85.12 280 VAL A N 1
ATOM 2328 C CA . VAL A 1 280 ? 5.745 16.336 -2.616 1.00 85.12 280 VAL A CA 1
ATOM 2329 C C . VAL A 1 280 ? 5.350 14.872 -2.837 1.00 85.12 280 VAL A C 1
ATOM 2331 O O . VAL A 1 280 ? 4.832 14.235 -1.925 1.00 85.12 280 VAL A O 1
ATOM 2334 N N . LYS A 1 281 ? 5.629 14.330 -4.032 1.00 80.25 281 LYS A N 1
ATOM 2335 C CA . LYS A 1 281 ? 5.289 12.945 -4.418 1.00 80.25 281 LYS A CA 1
ATOM 2336 C C . LYS A 1 281 ? 3.794 12.632 -4.304 1.00 80.25 281 LYS A C 1
ATOM 2338 O O . LYS A 1 281 ? 3.426 11.532 -3.895 1.00 80.25 281 LYS A O 1
ATOM 2343 N N . ASP A 1 282 ? 2.952 13.605 -4.639 1.00 85.56 282 ASP A N 1
ATOM 2344 C CA . ASP A 1 282 ? 1.502 13.424 -4.686 1.00 85.56 282 ASP A CA 1
ATOM 2345 C C . ASP A 1 282 ? 0.868 13.067 -3.328 1.00 85.56 282 ASP A C 1
ATOM 2347 O O . ASP A 1 282 ? -0.205 12.472 -3.265 1.00 85.56 282 ASP A O 1
ATOM 2351 N N . HIS A 1 283 ? 1.516 13.421 -2.214 1.00 88.06 283 HIS A N 1
ATOM 2352 C CA . HIS A 1 283 ? 0.991 13.156 -0.876 1.00 88.06 283 HIS A CA 1
ATOM 2353 C C . HIS A 1 283 ? -0.100 14.173 -0.500 1.00 88.06 283 HIS A C 1
ATOM 2355 O O . HIS A 1 283 ? 0.212 15.359 -0.390 1.00 88.06 283 HIS A O 1
ATOM 2361 N N . PRO A 1 284 ? -1.358 13.759 -0.254 1.00 92.50 284 PRO A N 1
ATOM 2362 C CA . PRO A 1 284 ? -2.387 14.686 0.206 1.00 92.50 284 PRO A CA 1
ATOM 2363 C C . PRO A 1 284 ? -2.014 15.322 1.555 1.00 92.50 284 PRO A C 1
ATOM 2365 O O . PRO A 1 284 ? -1.405 14.671 2.404 1.00 92.50 284 PRO A O 1
ATOM 2368 N N . LEU A 1 285 ? -2.366 16.596 1.745 1.00 94.56 285 LEU A N 1
ATOM 2369 C CA . LEU A 1 285 ? -2.057 17.358 2.962 1.00 94.56 285 LEU A CA 1
ATOM 2370 C C . LEU A 1 285 ? -3.260 17.437 3.922 1.00 94.56 285 LEU A C 1
ATOM 2372 O O . LEU A 1 285 ? -4.247 16.717 3.762 1.00 94.56 285 LEU A O 1
ATOM 2376 N N . GLU A 1 286 ? -3.175 18.283 4.948 1.00 95.44 286 GLU A N 1
ATOM 2377 C CA . GLU A 1 286 ? -4.068 18.332 6.114 1.00 95.44 286 GLU A CA 1
ATOM 2378 C C . GLU A 1 286 ? -5.553 18.331 5.733 1.00 95.44 286 GLU A C 1
ATOM 2380 O O . GLU A 1 286 ? -6.312 17.492 6.217 1.00 95.44 286 GLU A O 1
ATOM 2385 N N . LYS A 1 287 ? -5.961 19.219 4.815 1.00 95.69 287 LYS A N 1
ATOM 2386 C CA . LYS A 1 287 ? -7.362 19.334 4.378 1.00 95.69 287 LYS A CA 1
ATOM 2387 C C . LYS A 1 287 ? -7.879 18.037 3.750 1.00 95.69 287 LYS A C 1
ATOM 2389 O O . LYS A 1 287 ? -8.999 17.620 4.018 1.00 95.69 287 LYS A O 1
ATOM 2394 N N . ALA A 1 288 ? -7.055 17.364 2.949 1.00 96.50 288 ALA A N 1
ATOM 2395 C CA . ALA A 1 288 ? -7.437 16.083 2.370 1.00 96.50 288 ALA A CA 1
ATOM 2396 C C . ALA A 1 288 ? -7.543 14.998 3.451 1.00 96.50 288 ALA A C 1
ATOM 2398 O O . ALA A 1 288 ? -8.481 14.205 3.441 1.00 96.50 288 ALA A O 1
ATOM 2399 N N . HIS A 1 289 ? -6.611 14.968 4.408 1.00 96.94 289 HIS A N 1
ATOM 2400 C CA . HIS A 1 289 ? -6.676 14.030 5.526 1.00 96.94 289 HIS A CA 1
ATOM 2401 C C . HIS A 1 289 ? -7.921 14.233 6.404 1.00 96.94 289 HIS A C 1
ATOM 2403 O O . HIS A 1 289 ? -8.466 13.240 6.881 1.00 96.94 289 HIS A O 1
ATOM 2409 N N . GLN A 1 290 ? -8.398 15.468 6.577 1.00 97.31 290 GLN A N 1
ATOM 2410 C CA . GLN A 1 290 ? -9.677 15.751 7.240 1.00 97.31 290 GLN A CA 1
ATOM 2411 C C . GLN A 1 290 ? -10.853 15.147 6.463 1.00 97.31 290 GLN A C 1
ATOM 2413 O O . GLN A 1 290 ? -11.594 14.351 7.030 1.00 97.31 290 GLN A O 1
ATOM 2418 N N . LEU A 1 291 ? -10.952 15.406 5.152 1.00 97.56 291 LEU A N 1
ATOM 2419 C CA . LEU A 1 291 ? -12.003 14.823 4.303 1.00 97.56 291 LEU A CA 1
ATOM 2420 C C . LEU A 1 291 ? -11.995 13.288 4.330 1.00 97.56 291 LEU A C 1
ATOM 2422 O O . LEU A 1 291 ? -13.039 12.641 4.395 1.00 97.56 291 LEU A O 1
ATOM 2426 N N . MET A 1 292 ? -10.806 12.680 4.301 1.00 97.69 292 MET A N 1
ATOM 2427 C CA . MET A 1 292 ? -10.685 11.226 4.384 1.00 97.69 292 MET A CA 1
ATOM 2428 C C . MET A 1 292 ? -11.096 10.699 5.764 1.00 97.69 292 MET A C 1
ATOM 2430 O O . MET A 1 292 ? -11.717 9.641 5.845 1.00 97.69 292 MET A O 1
ATOM 2434 N N . ALA A 1 293 ? -10.775 11.419 6.844 1.00 97.94 293 ALA A N 1
ATOM 2435 C CA . ALA A 1 293 ? -11.214 11.059 8.189 1.00 97.94 293 ALA A CA 1
ATOM 2436 C C . ALA A 1 293 ? -12.740 11.116 8.309 1.00 97.94 293 ALA A C 1
ATOM 2438 O O . ALA A 1 293 ? -13.334 10.155 8.785 1.00 97.94 293 ALA A O 1
ATOM 2439 N N . GLU A 1 294 ? -13.369 12.189 7.826 1.00 98.19 294 GLU A N 1
ATOM 2440 C CA . GLU A 1 294 ? -14.828 12.354 7.806 1.00 98.19 294 GLU A CA 1
ATOM 2441 C C . GLU A 1 294 ? -15.514 11.212 7.054 1.00 98.19 294 GLU A C 1
ATOM 2443 O O . GLU A 1 294 ? -16.462 10.619 7.570 1.00 98.19 294 GLU A O 1
ATOM 2448 N N . ARG A 1 295 ? -14.984 10.839 5.880 1.00 97.75 295 ARG A N 1
ATOM 2449 C CA . ARG A 1 295 ? -15.464 9.678 5.122 1.00 97.75 295 ARG A CA 1
ATOM 2450 C C . ARG A 1 295 ? -15.375 8.392 5.944 1.00 97.75 295 ARG A C 1
ATOM 2452 O O . ARG A 1 295 ? -16.369 7.684 6.065 1.00 97.75 295 ARG A O 1
ATOM 2459 N N . ILE A 1 296 ? -14.212 8.108 6.536 1.00 98.31 296 ILE A N 1
ATOM 2460 C CA . ILE A 1 296 ? -14.003 6.891 7.335 1.00 98.31 296 ILE A CA 1
ATOM 2461 C C . ILE A 1 296 ? -14.929 6.870 8.556 1.00 98.31 296 ILE A C 1
ATOM 2463 O O . ILE A 1 296 ? -15.544 5.845 8.823 1.00 98.31 296 ILE A O 1
ATOM 2467 N N . ILE A 1 297 ? -15.058 7.983 9.282 1.00 98.38 297 ILE A N 1
ATOM 2468 C CA . ILE A 1 297 ? -15.955 8.110 10.441 1.00 98.38 297 ILE A CA 1
ATOM 2469 C C . ILE A 1 297 ? -17.410 7.885 10.015 1.00 98.38 297 ILE A C 1
ATOM 2471 O O . ILE A 1 297 ? -18.145 7.167 10.692 1.00 98.38 297 ILE A O 1
ATOM 2475 N N . GLY A 1 298 ? -17.824 8.467 8.887 1.00 98.19 298 GLY A N 1
ATOM 2476 C CA . GLY A 1 298 ? -19.146 8.249 8.305 1.00 98.19 298 GLY A CA 1
ATOM 2477 C C . GLY A 1 298 ? -19.397 6.777 7.982 1.00 98.19 298 GLY A C 1
ATOM 2478 O O . GLY A 1 298 ? -20.439 6.241 8.352 1.00 98.19 298 GLY A O 1
ATOM 2479 N N . ASP A 1 299 ? -18.419 6.103 7.375 1.00 98.00 299 ASP A N 1
ATOM 2480 C CA . ASP A 1 299 ? -18.502 4.678 7.054 1.00 98.00 299 ASP A CA 1
ATOM 2481 C C . ASP A 1 299 ? -18.521 3.800 8.320 1.00 98.00 299 ASP A C 1
ATOM 2483 O O . ASP A 1 299 ? -19.302 2.852 8.382 1.00 98.00 299 ASP A O 1
ATOM 2487 N N . ILE A 1 300 ? -17.753 4.130 9.366 1.00 98.19 300 ILE A N 1
ATOM 2488 C CA . ILE A 1 300 ? -17.814 3.449 10.675 1.00 98.19 300 ILE A CA 1
ATOM 2489 C C . ILE A 1 300 ? -19.224 3.560 11.270 1.00 98.19 300 ILE A C 1
ATOM 2491 O O . ILE A 1 300 ? -19.822 2.544 11.621 1.00 98.19 300 ILE A O 1
ATOM 2495 N N . LYS A 1 301 ? -19.779 4.781 11.326 1.00 97.44 301 LYS A N 1
ATOM 2496 C CA . LYS A 1 301 ? -21.121 5.051 11.870 1.00 97.44 301 LYS A CA 1
ATOM 2497 C C . LYS A 1 301 ? -22.209 4.340 11.059 1.00 97.44 301 LYS A C 1
ATOM 2499 O O . LYS A 1 301 ? -23.083 3.704 11.639 1.00 97.44 301 LYS A O 1
ATOM 2504 N N . LYS A 1 302 ? -22.130 4.393 9.724 1.00 97.50 302 LYS A N 1
ATOM 2505 C CA . LYS A 1 302 ? -23.076 3.744 8.801 1.00 97.50 302 LYS A CA 1
ATOM 2506 C C . LYS A 1 302 ? -23.093 2.222 8.943 1.00 97.50 302 LYS A C 1
ATOM 2508 O O . LYS A 1 302 ? -24.157 1.624 8.843 1.00 97.50 302 LYS A O 1
ATOM 2513 N N . ASN A 1 303 ? -21.928 1.606 9.134 1.00 96.12 303 ASN A N 1
ATOM 2514 C CA . ASN A 1 303 ? -21.804 0.155 9.286 1.00 96.12 303 ASN A CA 1
ATOM 2515 C C . ASN A 1 303 ? -21.949 -0.309 10.741 1.00 96.12 303 ASN A C 1
ATOM 2517 O O . ASN A 1 303 ? -21.792 -1.497 11.010 1.00 96.12 303 ASN A O 1
ATOM 2521 N N . GLU A 1 304 ? -22.243 0.608 11.668 1.00 95.25 304 GLU A N 1
ATOM 2522 C CA . GLU A 1 304 ? -22.443 0.297 13.083 1.00 95.25 304 GLU A CA 1
ATOM 2523 C C . GLU A 1 304 ? -21.220 -0.363 13.744 1.00 95.25 304 GLU A C 1
ATOM 2525 O O . GLU A 1 304 ? -21.342 -1.138 14.691 1.00 95.25 304 GLU A O 1
ATOM 2530 N N . PHE A 1 305 ? -20.024 -0.056 13.239 1.00 94.25 305 PHE A N 1
ATOM 2531 C CA . PHE A 1 305 ? -18.776 -0.547 13.810 1.00 94.25 305 PHE A CA 1
ATOM 2532 C C . PHE A 1 305 ? -18.440 0.216 15.096 1.00 94.25 305 PHE A C 1
ATOM 2534 O O . PHE A 1 305 ? -18.692 1.416 15.186 1.00 94.25 305 PHE A O 1
ATOM 2541 N N . LEU A 1 306 ? -17.810 -0.473 16.057 1.00 86.94 306 LEU A N 1
ATOM 2542 C CA . LEU A 1 306 ? -17.353 0.102 17.335 1.00 86.94 306 LEU A CA 1
ATOM 2543 C C . LEU A 1 306 ? -18.483 0.672 18.222 1.00 86.94 306 LEU A C 1
ATOM 2545 O O . LEU A 1 306 ? -18.260 1.637 18.950 1.00 86.94 306 LEU A O 1
ATOM 2549 N N . LYS A 1 307 ? -19.689 0.099 18.137 1.00 77.81 307 LYS A N 1
ATOM 2550 C CA . LYS A 1 307 ? -20.789 0.376 19.074 1.00 77.81 307 LYS A CA 1
ATOM 2551 C C . LYS A 1 307 ? -20.560 -0.251 20.447 1.00 77.81 307 LYS A C 1
ATOM 2553 O O . LYS A 1 307 ? -19.997 -1.368 20.494 1.00 77.81 307 LYS A O 1
#

Foldseek 3Di:
DAAPDCCCQFLQNLLCVVLVHFGDDPDDDQDALVSVLVVLVCQQVVQWDKGFAPWDFPDKDWDWAKEWDFDPPDDPVPDDPPCCVPCVVVGIDIDRDRPRDIDTDIDTMDTDGGHHDLEAEAAHEFLFKDWDWDQQPGPSDIDIWMKGFLAADADPPFQFGDPPTDIDGDPRDHHCVRVVVVVCCRPPVGLLNSLQVSLVSVLSSVVVCVVVVHHYHYAYQALVRQVVCLQSQVDWDWDDDPDTDTDPGDHSVRSCVSVVNNVPGHLLRQCVVVVADADPSSHGYSVSSVVVSVVVSVVCVVVVRSD

Secondary structure (DSSP, 8-state):
---TTTTTSSHHHHHHHHHT--------TT--HHHHHHHHHHHHHHTEEEEEEEEEEEEEEEEEEEEEEEPTT--GGGPPTTTHHHHHHHHEEEEEEEEEEEEEEEEEEEEEEES--S-EEEEE--SSEEEEEEE-TTTSSEEEEEEEEEE--B-TTT-PBPTT-EEE--TTSPTTHHHHHHHHHHHTS-HHHHHHHHHHHHHHHHHHHHHTT--EEEEES-GGGTGGGGGGGSS--EEESSSEEE--PPPHHHHHHH-GGGTSPPHHHHHHHTT--B-GGG-B-HHHHHHHHHHHHHHHHHTTTT-

Sequence (307 aa):
MELEDKKKTRFSNLVSKEMGHLEWNEGKIGGGNDYIQRTVQNAIIGRKRYWSTTLANVGVKKHHYSTKKFKEGVNPNQLKPGAWEQDAQQWFEPKDMVGKYQQTFQVNKQYEKDGWPDLVVCMWSGINRLENLRLSQITKDWSWVVAAWGEHKLQKENYKATYNSHLYIDRQYEPGEEEFYRGYMMRIRNSHYNLRLTLGNMMAVKYMLKAKGIPQLHYLFSSGQYKPLLHLLDLPVYENTNNWWESLDIDRATAVQELPWLESEGFYDIAKNNNCPIGVKDHPLEKAHQLMAERIIGDIKKNEFLK